Protein 3I9W (pdb70)

Sequence (270 aa):
PTMNMARQLSEASAWELFAAQNLTSADNEKMWQAQGRMLTAQSLKINALLQALREQGFDTTAIEQQEQEISRSLRQQGELVGQRLQLRQQQQQLSQQIVAAADEIARLAQGQANNATTSAGATQAGIYDLIEQDQRQAAESALDRLIDIDLEYVNQMNELRLSALRVQQMVMNLGLEQIQKNAPTLEKQLNNAVKILQRRQIRIEDPGVRAQVATTLTTVSQYSDLLALYQQDSEISNHLQTLAQNNIAQFAQFSSEVSQLVDTIELRNQ

GO terms:
  GO:0042802 identical protein binding (F, IPI)
  GO:0004721 phosphoprotein phosphatase activity (F, IDA)
  GO:0005886 plasma membrane (C, IDA)
  GO:0042803 protein homodimerization activity (F, IDA)
  GO:0006470 protein dephosphorylation (P, IDA)
  GO:0000155 phosphorelay sensor kinase activity (F, IMP)
  GO:0046777 protein autophosphorylation (P, IMP)
  GO:0000160 phosphorelay signal transduction system (P, IMP)
  GO:0009061 anaerobic respiration (P, IMP)
  GO:0005515 protein binding (F, IPI)

CATH classification: 1.20.58.920

Foldseek 3Di:
DLLVLLVVLLVLLVQLVVLLVQCLVDQDPVSVVVSLVSNVVSLVVNVVSLVVVVVVVFDCVVLPVLSVVVNVLSVVSSVLVVVLSVLVVVLCVLLVLLLVLLQVQLVLLVVLLVVLVVVLVVLVVVLVVCPDPRPNVVSVVVSVVSSVVSVVSNVLSVVLSVLSVVLSVLSVPDDLVCCVVPVVCSVVVNVCSLVVNVVSLVVHDPVVSSVSNVVSSVSNVCVVVSSVSSVVSVVSVVVSVVSVVVVVVSSVSNSVVSVVSSVVVVPVVD

Organism: Escherichia coli (strain K12) (NCBI:txid83333)

Radius of gyration: 33.31 Å; Cα contacts (8 Å, |Δi|>4): 248; chains: 1; bounding box: 61×110×44 Å

Structure (mmCIF, N/CA/C/O backbone):
data_3I9W
#
_entry.id   3I9W
#
_cell.length_a   61.528
_cell.length_b   137.112
_cell.length_c   123.239
_cell.angle_alpha   90.000
_cell.angle_beta   90.000
_cell.angle_gamma   90.000
#
_symmetry.space_group_name_H-M   'C 2 2 21'
#
loop_
_entity.id
_entity.type
_entity.pdbx_description
1 polymer 'Sensor protein torS'
2 water water
#
loop_
_atom_site.group_PDB
_atom_site.id
_atom_site.type_symbol
_atom_site.label_atom_id
_atom_site.label_alt_id
_atom_site.label_comp_id
_atom_site.label_asym_id
_atom_site.label_entity_id
_atom_site.label_seq_id
_atom_site.pdbx_PDB_ins_code
_atom_site.Cartn_x
_atom_site.Cartn_y
_atom_site.Cartn_z
_atom_site.occupancy
_atom_site.B_iso_or_equiv
_atom_site.auth_seq_id
_atom_site.auth_comp_id
_atom_site.auth_asym_id
_atom_site.auth_atom_id
_atom_site.pdbx_PDB_model_num
ATOM 1 N N . PRO A 1 17 ? 56.284 84.473 1.075 1.00 114.31 37 PRO A N 1
ATOM 2 C CA . PRO A 1 17 ? 55.224 85.425 0.672 1.00 114.65 37 PRO A CA 1
ATOM 3 C C . PRO A 1 17 ? 53.840 85.062 1.210 1.00 113.86 37 PRO A C 1
ATOM 4 O O . PRO A 1 17 ? 53.647 84.003 1.813 1.00 114.09 37 PRO A O 1
ATOM 8 N N . THR A 1 18 ? 52.885 85.961 0.985 1.00 112.87 38 THR A N 1
ATOM 9 C CA . THR A 1 18 ? 51.505 85.778 1.422 1.00 111.10 38 THR A CA 1
ATOM 10 C C . THR A 1 18 ? 50.778 84.813 0.488 1.00 110.72 38 THR A C 1
ATOM 11 O O . THR A 1 18 ? 49.685 84.332 0.796 1.00 110.81 38 THR A O 1
ATOM 15 N N . MET A 1 19 ? 51.389 84.536 -0.659 1.00 108.64 39 MET A N 1
ATOM 16 C CA . MET A 1 19 ? 50.797 83.630 -1.634 1.00 106.96 39 MET A CA 1
ATOM 17 C C . MET A 1 19 ? 50.757 82.216 -1.077 1.00 104.64 39 MET A C 1
ATOM 18 O O . MET A 1 19 ? 49.763 81.516 -1.231 1.00 104.94 39 MET A O 1
ATOM 23 N N . ASN A 1 20 ? 51.841 81.801 -0.430 1.00 104.10 40 ASN A N 1
ATOM 24 C CA . ASN A 1 20 ? 51.914 80.472 0.153 1.00 102.74 40 ASN A CA 1
ATOM 25 C C . ASN A 1 20 ? 50.758 80.260 1.108 1.00 100.97 40 ASN A C 1
ATOM 26 O O . ASN A 1 20 ? 50.402 79.130 1.429 1.00 100.65 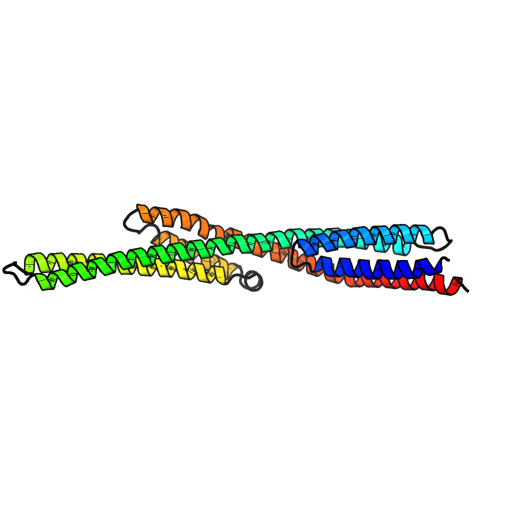40 ASN A O 1
ATOM 31 N N . MET A 1 21 ? 50.164 81.357 1.558 1.00 98.35 41 MET A N 1
ATOM 32 C CA . MET A 1 21 ? 49.046 81.269 2.478 1.00 95.90 41 MET A CA 1
ATOM 33 C C . MET A 1 21 ? 47.778 80.858 1.747 1.00 94.18 41 MET A C 1
ATOM 34 O O . MET A 1 21 ? 47.082 79.937 2.177 1.00 94.57 41 MET A O 1
ATOM 39 N N . ALA A 1 22 ? 47.483 81.535 0.641 1.00 91.41 42 ALA A N 1
ATOM 40 C CA . ALA A 1 22 ? 46.302 81.214 -0.149 1.00 88.34 42 ALA A CA 1
ATOM 41 C C . ALA A 1 22 ? 46.278 79.720 -0.494 1.00 86.63 42 ALA A C 1
ATOM 42 O O . ALA A 1 22 ? 45.219 79.095 -0.496 1.00 85.84 42 ALA A O 1
ATOM 44 N N . ARG A 1 23 ? 47.443 79.144 -0.774 1.00 84.97 43 ARG A N 1
ATOM 45 C CA . ARG A 1 23 ? 47.510 77.726 -1.107 1.00 84.26 43 ARG A CA 1
ATOM 46 C C . ARG A 1 23 ? 47.083 76.888 0.092 1.00 82.97 43 ARG A C 1
ATOM 47 O O . ARG A 1 23 ? 46.347 75.912 -0.054 1.00 83.10 43 ARG A O 1
ATOM 55 N N . GLN A 1 24 ? 47.558 77.270 1.277 1.00 81.40 44 GLN A N 1
ATOM 56 C CA . GLN A 1 24 ? 47.219 76.569 2.516 1.00 78.82 44 GLN A CA 1
ATOM 57 C C . GLN A 1 24 ? 45.764 76.822 2.892 1.00 77.23 44 GLN A C 1
ATOM 58 O O . GLN A 1 24 ? 45.091 75.936 3.420 1.00 76.90 44 GLN A O 1
ATOM 64 N N . LEU A 1 25 ? 45.284 78.034 2.628 1.00 74.76 45 LEU A N 1
ATOM 65 C CA . LEU A 1 25 ? 43.898 78.366 2.911 1.00 73.39 45 LEU A CA 1
ATOM 66 C C . LEU A 1 25 ? 42.997 77.473 2.064 1.00 73.23 45 LEU A C 1
ATOM 67 O O . LEU A 1 25 ? 42.005 76.933 2.557 1.00 75.06 45 LEU A O 1
ATOM 72 N N . SER A 1 26 ? 43.344 77.316 0.789 1.00 71.81 46 SER A N 1
ATOM 73 C CA . SER A 1 26 ? 42.565 76.465 -0.096 1.00 70.99 46 SER A CA 1
ATOM 74 C C . SER A 1 26 ? 42.669 75.035 0.402 1.00 69.83 46 SER A C 1
ATOM 75 O O . SER A 1 26 ? 41.682 74.313 0.478 1.00 70.70 46 SER A O 1
ATOM 78 N N . GLU A 1 27 ? 43.881 74.637 0.750 1.00 68.29 47 GLU A N 1
ATOM 79 C CA . GLU A 1 27 ? 44.147 73.295 1.243 1.00 68.13 47 GLU A CA 1
ATOM 80 C C . GLU A 1 27 ? 43.418 72.968 2.553 1.00 67.55 47 GLU A C 1
ATOM 81 O O . GLU A 1 27 ? 42.881 71.869 2.724 1.00 67.44 47 GLU A O 1
ATOM 87 N N . ALA A 1 28 ? 43.412 73.917 3.484 1.00 66.59 48 ALA A N 1
ATOM 88 C CA . ALA A 1 28 ? 42.755 73.701 4.765 1.00 66.73 48 ALA A CA 1
ATOM 89 C C . ALA A 1 28 ? 41.272 73.508 4.528 1.00 67.01 48 ALA A C 1
ATOM 90 O O . ALA A 1 28 ? 40.641 72.640 5.139 1.00 66.38 48 ALA A O 1
ATOM 92 N N . SER A 1 29 ? 40.729 74.328 3.629 1.00 65.72 49 SER A N 1
ATOM 93 C CA . SER A 1 29 ? 39.320 74.270 3.271 1.00 64.74 49 SER A CA 1
ATOM 94 C C . SER A 1 29 ? 38.969 72.967 2.559 1.00 64.59 49 SER A C 1
ATOM 95 O O . SER A 1 29 ? 37.879 72.432 2.736 1.00 64.39 49 SER A O 1
ATOM 98 N N . ALA A 1 30 ? 39.894 72.451 1.761 1.00 65.17 50 ALA A N 1
ATOM 99 C CA . ALA A 1 30 ? 39.654 71.203 1.045 1.00 66.82 50 ALA A CA 1
ATOM 100 C C . ALA A 1 30 ? 39.613 70.061 2.040 1.00 68.40 50 ALA A C 1
ATOM 101 O O . ALA A 1 30 ? 38.811 69.131 1.918 1.00 69.49 50 ALA A O 1
ATOM 103 N N . TRP A 1 31 ? 40.493 70.123 3.030 1.00 69.13 51 TRP A N 1
ATOM 104 C CA . TRP A 1 31 ? 40.518 69.075 4.027 1.00 68.94 51 TRP A CA 1
ATOM 105 C C . TRP A 1 31 ? 39.407 69.259 5.035 1.00 68.16 51 TRP A C 1
ATOM 106 O O . TRP A 1 31 ? 38.868 68.283 5.551 1.00 67.78 51 TRP A O 1
ATOM 117 N N . GLU A 1 32 ? 39.045 70.509 5.304 1.00 67.49 52 GLU A N 1
ATOM 118 C CA . GLU A 1 32 ? 37.970 70.766 6.242 1.00 68.62 52 GLU A CA 1
ATOM 119 C C . GLU A 1 32 ? 36.692 70.212 5.657 1.00 68.74 52 GLU A C 1
ATOM 120 O O . GLU A 1 32 ? 36.048 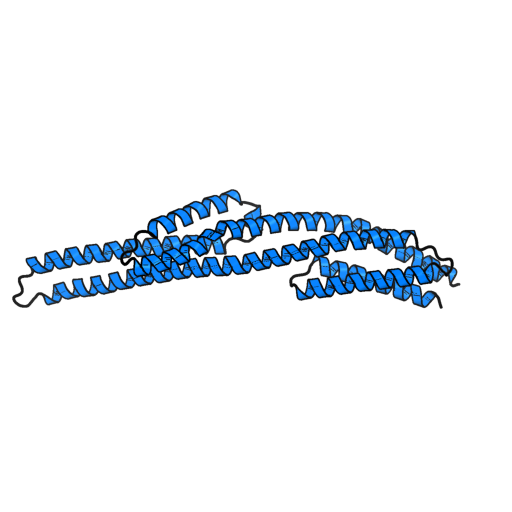69.353 6.256 1.00 68.65 52 GLU A O 1
ATOM 126 N N . LEU A 1 33 ? 36.338 70.698 4.469 1.00 69.35 53 LEU A N 1
ATOM 127 C CA . LEU A 1 33 ? 35.130 70.254 3.786 1.00 68.08 53 LEU A CA 1
ATOM 128 C C . LEU A 1 33 ? 35.188 68.752 3.579 1.00 66.34 53 LEU A C 1
ATOM 129 O O . LEU A 1 33 ? 34.153 68.080 3.536 1.00 64.55 53 LEU A O 1
ATOM 134 N N . PHE A 1 34 ? 36.405 68.222 3.480 1.00 65.50 54 PHE A N 1
ATOM 135 C CA . PHE A 1 34 ? 36.580 66.784 3.313 1.00 65.60 54 PHE A CA 1
ATOM 136 C C . PHE A 1 34 ? 36.331 66.040 4.632 1.00 66.12 54 PHE A C 1
ATOM 137 O O . PHE A 1 34 ? 35.751 64.957 4.641 1.00 65.73 54 PHE A O 1
ATOM 145 N N . ALA A 1 35 ? 36.783 66.617 5.745 1.00 66.52 55 ALA A N 1
ATOM 146 C CA . ALA A 1 35 ? 36.582 66.002 7.057 1.00 65.84 55 ALA A CA 1
ATOM 147 C C . ALA A 1 35 ? 35.103 66.113 7.414 1.00 65.70 55 ALA A C 1
ATOM 148 O O . ALA A 1 35 ? 34.491 65.165 7.892 1.00 65.18 55 ALA A O 1
ATOM 150 N N . ALA A 1 36 ? 34.529 67.282 7.165 1.00 65.15 56 ALA A N 1
ATOM 151 C CA . ALA A 1 36 ? 33.130 67.495 7.451 1.00 65.97 56 ALA A CA 1
ATOM 152 C C . ALA A 1 36 ? 32.332 66.527 6.624 1.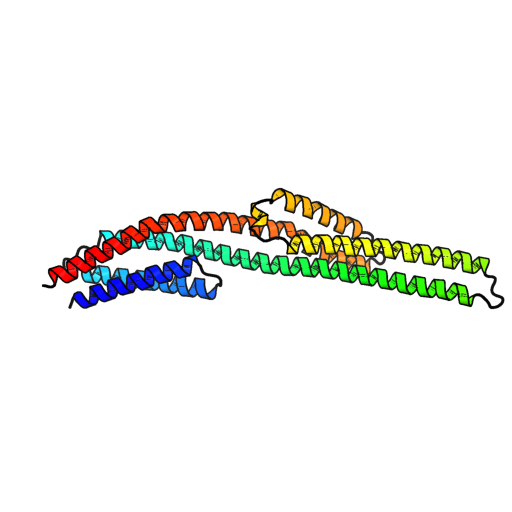00 67.00 56 ALA A C 1
ATOM 153 O O . ALA A 1 36 ? 31.306 66.025 7.064 1.00 67.96 56 ALA A O 1
ATOM 155 N N . GLN A 1 37 ? 32.816 66.271 5.414 1.00 68.85 57 GLN A N 1
ATOM 156 C CA . GLN A 1 37 ? 32.151 65.363 4.480 1.00 69.22 57 GLN A CA 1
ATOM 157 C C . GLN A 1 37 ? 32.161 63.923 5.020 1.00 68.45 57 GLN A C 1
ATOM 158 O O . GLN A 1 37 ? 31.119 63.268 5.106 1.00 67.62 57 GLN A O 1
ATOM 164 N N . ASN A 1 38 ? 33.340 63.442 5.399 1.00 68.87 58 ASN A N 1
ATOM 165 C CA . ASN A 1 38 ? 33.483 62.091 5.942 1.00 70.35 58 ASN A CA 1
ATOM 166 C C . ASN A 1 38 ? 32.805 61.917 7.294 1.00 70.27 58 ASN A C 1
ATOM 167 O O . ASN A 1 38 ? 32.252 60.865 7.586 1.00 71.59 58 ASN A O 1
ATOM 172 N N . LEU A 1 39 ? 32.870 62.951 8.123 1.00 70.06 59 LEU A N 1
ATOM 173 C CA . LEU A 1 39 ? 32.264 62.918 9.440 1.00 69.18 59 LEU A CA 1
ATOM 174 C C . LEU A 1 39 ? 30.767 62.643 9.365 1.00 71.23 59 LEU A C 1
ATOM 175 O O . LEU A 1 39 ? 30.267 61.712 10.004 1.00 71.43 59 LEU A O 1
ATOM 180 N N . THR A 1 40 ? 30.054 63.452 8.582 1.00 72.77 60 THR A N 1
ATOM 181 C CA . THR A 1 40 ? 28.608 63.304 8.435 1.00 73.36 60 THR A CA 1
ATOM 182 C C . THR A 1 40 ? 28.203 61.914 7.943 1.00 73.55 60 THR A C 1
ATOM 183 O O . THR A 1 40 ? 27.056 61.498 8.119 1.00 72.98 60 THR A O 1
ATOM 187 N N . SER A 1 41 ? 29.144 61.195 7.333 1.00 74.33 61 SER A N 1
ATOM 188 C CA . SER A 1 41 ? 28.879 59.824 6.887 1.00 76.15 61 SER A CA 1
ATOM 189 C C . SER A 1 41 ? 29.138 58.986 8.131 1.00 76.92 61 SER A C 1
ATOM 190 O O . SER A 1 41 ? 28.228 58.724 8.927 1.00 78.13 61 SER A O 1
ATOM 193 N N . ALA A 1 42 ? 30.400 58.604 8.303 1.00 77.41 62 ALA A N 1
ATOM 194 C CA . ALA A 1 42 ? 30.840 57.811 9.443 1.00 78.18 62 ALA A CA 1
ATOM 195 C C . ALA A 1 42 ? 29.992 56.556 9.656 1.00 79.28 62 ALA A C 1
ATOM 196 O O . ALA A 1 42 ? 28.841 56.632 10.094 1.00 79.03 62 ALA A O 1
ATOM 198 N N . ASP A 1 43 ? 30.581 55.405 9.333 1.00 80.49 63 ASP A N 1
ATOM 199 C CA . ASP A 1 43 ? 29.929 54.100 9.469 1.00 81.56 63 ASP A CA 1
ATOM 200 C C . ASP A 1 43 ? 30.315 53.513 10.820 1.00 82.07 63 ASP A C 1
ATOM 201 O O . ASP A 1 43 ? 29.476 52.986 11.550 1.00 83.52 63 ASP A O 1
ATOM 206 N N . ASN A 1 44 ? 31.605 53.604 11.130 1.00 80.83 64 ASN A N 1
ATOM 207 C CA . ASN A 1 44 ? 32.155 53.086 12.373 1.00 79.11 64 ASN A CA 1
ATOM 208 C C . ASN A 1 44 ? 32.544 54.220 13.308 1.00 77.39 64 ASN A C 1
ATOM 209 O O . ASN A 1 44 ? 32.540 55.385 12.918 1.00 77.29 64 ASN A O 1
ATOM 214 N N . GLU A 1 45 ? 32.880 53.860 14.542 1.00 75.13 65 GLU A N 1
ATOM 215 C CA . GLU A 1 45 ? 33.283 54.813 15.572 1.00 73.38 65 GLU A CA 1
ATOM 216 C C . GLU A 1 45 ? 34.630 55.424 15.187 1.00 71.44 65 GLU A C 1
ATOM 217 O O . GLU A 1 45 ? 34.849 56.629 15.308 1.00 70.53 65 GLU A O 1
ATOM 223 N N . LYS A 1 46 ? 35.526 54.558 14.730 1.00 69.49 66 LYS A N 1
ATOM 224 C CA . LYS A 1 46 ? 36.865 54.932 14.307 1.00 67.34 66 LYS A CA 1
ATOM 225 C C . LYS A 1 46 ? 36.819 56.078 13.303 1.00 66.17 66 LYS A C 1
ATOM 226 O O . LYS A 1 46 ? 37.517 57.072 13.474 1.00 65.57 66 LYS A O 1
ATOM 232 N N . MET A 1 47 ? 35.994 55.951 12.264 1.00 65.48 67 MET A N 1
ATOM 233 C CA . MET A 1 47 ? 35.897 57.012 11.256 1.00 63.24 67 MET A CA 1
ATOM 234 C C . MET A 1 47 ? 35.325 58.293 11.840 1.00 60.27 67 MET A C 1
ATOM 235 O O . MET A 1 47 ? 35.817 59.383 11.553 1.00 58.64 67 MET A O 1
ATOM 240 N N . TRP A 1 48 ? 34.277 58.150 12.646 1.00 57.22 68 TRP A N 1
ATOM 241 C CA . TRP A 1 48 ? 33.627 59.288 13.291 1.00 55.52 68 TRP A CA 1
ATOM 242 C C . TRP A 1 48 ? 34.657 60.058 14.128 1.00 54.29 68 TRP A C 1
ATOM 243 O O . TRP A 1 48 ? 34.835 61.265 13.970 1.00 52.27 68 TRP A O 1
ATOM 254 N N . GLN A 1 49 ? 35.335 59.335 15.007 1.00 53.09 69 GLN A N 1
ATOM 255 C CA . GLN A 1 49 ? 36.338 59.916 15.863 1.00 54.18 69 GLN A CA 1
ATOM 256 C C . GLN A 1 49 ? 37.448 60.567 15.050 1.00 54.32 69 GLN A C 1
ATOM 257 O O . GLN A 1 49 ? 37.762 61.746 15.243 1.00 53.05 69 GLN A O 1
ATOM 263 N N . ALA A 1 50 ? 38.053 59.804 14.143 1.00 55.00 70 ALA A N 1
ATOM 264 C CA . ALA A 1 50 ? 39.137 60.333 13.306 1.00 54.08 70 ALA A CA 1
ATOM 265 C C . ALA A 1 50 ? 38.727 61.594 12.550 1.00 52.87 70 ALA A C 1
ATOM 266 O O . ALA A 1 50 ? 39.464 62.580 12.524 1.00 54.56 70 ALA A O 1
ATOM 268 N N . GLN A 1 51 ? 37.553 61.563 11.938 1.00 50.41 71 GLN A N 1
ATOM 269 C CA . GLN A 1 51 ? 37.082 62.713 11.189 1.00 50.60 71 GLN A CA 1
ATOM 270 C C . GLN A 1 51 ? 36.720 63.906 12.045 1.00 49.78 71 GLN A C 1
ATOM 271 O O . GLN A 1 51 ? 36.951 65.042 11.642 1.00 50.92 71 GLN A O 1
ATOM 277 N N . GLY A 1 52 ? 36.146 63.660 13.219 1.00 49.33 72 GLY A N 1
ATOM 278 C CA . GLY A 1 52 ? 35.799 64.764 14.097 1.00 45.62 72 GLY A CA 1
ATOM 279 C C . GLY A 1 52 ? 37.068 65.476 14.528 1.00 44.23 72 GLY A C 1
ATOM 280 O O . GLY A 1 52 ? 37.133 66.695 14.594 1.00 41.54 72 GLY A O 1
ATOM 281 N N . ARG A 1 53 ? 38.101 64.703 14.819 1.00 45.51 73 ARG A N 1
ATOM 282 C CA . ARG A 1 53 ? 39.359 65.291 15.235 1.00 48.23 73 ARG A CA 1
ATOM 283 C C . ARG A 1 53 ? 39.938 66.141 14.122 1.00 50.06 73 ARG A C 1
ATOM 284 O O . ARG A 1 53 ? 40.285 67.314 14.338 1.00 50.25 73 ARG A O 1
ATOM 292 N N . MET A 1 54 ? 40.005 65.557 12.926 1.00 51.39 74 MET A N 1
ATOM 293 C CA . MET A 1 54 ? 40.519 66.238 11.745 1.00 50.62 74 MET A CA 1
ATOM 294 C C . MET A 1 54 ? 39.737 67.523 11.505 1.00 47.85 74 MET A C 1
ATOM 295 O O . MET A 1 54 ? 40.326 68.591 11.324 1.00 46.34 74 MET A O 1
ATOM 300 N N . LEU A 1 55 ? 38.411 67.439 11.516 1.00 46.13 75 LEU A N 1
ATOM 301 C CA . LEU A 1 55 ? 37.617 68.644 11.313 1.00 46.81 75 LEU A CA 1
ATOM 302 C C . LEU A 1 55 ? 38.046 69.712 12.309 1.00 46.11 75 LEU A C 1
ATOM 303 O O . LEU A 1 55 ? 38.313 70.845 11.919 1.00 45.06 75 LEU A O 1
ATOM 308 N N . THR A 1 56 ? 38.117 69.353 13.596 1.00 48.44 76 THR A N 1
ATOM 309 C CA . THR A 1 56 ? 38.493 70.313 14.647 1.00 47.84 76 THR A CA 1
ATOM 310 C C . THR A 1 56 ? 39.849 70.938 14.354 1.00 46.82 76 THR A C 1
ATOM 311 O O . THR A 1 56 ? 40.005 72.151 14.406 1.00 46.32 76 THR A O 1
ATOM 315 N N . ALA A 1 57 ? 40.827 70.095 14.050 1.00 44.98 77 ALA A N 1
ATOM 316 C CA . ALA A 1 57 ? 42.171 70.552 13.736 1.00 45.15 77 ALA A CA 1
ATOM 317 C C . ALA A 1 57 ? 42.173 71.494 12.542 1.00 47.70 77 ALA A C 1
ATOM 318 O O . ALA A 1 57 ? 42.784 72.559 12.605 1.00 48.52 77 ALA A O 1
ATOM 320 N N . GLN A 1 58 ? 41.508 71.105 11.451 1.00 47.86 78 GLN A N 1
ATOM 321 C CA . GLN A 1 58 ? 41.466 71.971 10.270 1.00 51.16 78 GLN A CA 1
ATOM 322 C C . GLN A 1 58 ? 40.845 73.316 10.601 1.00 51.93 78 GLN A C 1
ATOM 323 O O . GLN A 1 58 ? 41.323 74.356 10.138 1.00 53.17 78 GLN A O 1
ATOM 329 N N . SER A 1 59 ? 39.773 73.302 11.389 1.00 50.93 79 SER A N 1
ATOM 330 C CA . SER A 1 59 ? 39.122 74.552 11.748 1.00 51.83 79 SER A CA 1
ATOM 331 C C . SER A 1 59 ? 40.102 75.468 12.482 1.00 52.41 79 SER A C 1
ATOM 332 O O . SER A 1 59 ? 40.032 76.683 12.371 1.00 52.17 79 SER A O 1
ATOM 335 N N . LEU A 1 60 ? 41.025 74.861 13.214 1.00 52.63 80 LEU A N 1
ATOM 336 C CA . LEU A 1 60 ? 42.038 75.567 13.968 1.00 51.47 80 LEU A CA 1
ATOM 337 C C . LEU A 1 60 ? 43.087 76.124 13.014 1.00 54.56 80 LEU A C 1
ATOM 338 O O . LEU A 1 60 ? 43.573 77.240 13.197 1.00 54.23 80 LEU A O 1
ATOM 343 N N . LYS A 1 61 ? 43.438 75.351 11.987 1.00 57.60 81 LYS A N 1
ATOM 344 C CA . LYS A 1 61 ? 44.414 75.813 10.999 1.00 57.74 81 LYS A CA 1
ATOM 345 C C . LYS A 1 61 ? 43.823 76.987 10.222 1.00 57.98 81 LYS A C 1
ATOM 346 O O . LYS A 1 61 ? 44.487 77.991 9.970 1.00 58.90 81 LYS A O 1
ATOM 352 N N . ILE A 1 62 ? 42.565 76.864 9.836 1.00 57.39 82 ILE A N 1
ATOM 353 C CA . ILE A 1 62 ? 41.924 77.942 9.110 1.00 57.08 82 ILE A CA 1
ATOM 354 C C . ILE A 1 62 ? 41.862 79.211 9.944 1.00 58.30 82 ILE A C 1
ATOM 355 O O . ILE A 1 62 ? 42.014 80.309 9.422 1.00 61.36 82 ILE A O 1
ATOM 360 N N . ASN A 1 63 ? 41.629 79.063 11.239 1.00 57.81 83 ASN A N 1
ATOM 361 C CA . ASN A 1 63 ? 41.547 80.212 12.119 1.00 58.16 83 ASN A CA 1
ATOM 362 C C . ASN A 1 63 ? 42.911 80.889 12.224 1.00 57.91 83 ASN A C 1
ATOM 363 O O . ASN A 1 63 ? 42.999 82.113 12.276 1.00 58.12 83 ASN A O 1
ATOM 368 N N . ALA A 1 64 ? 43.971 80.087 12.271 1.00 58.34 84 ALA A N 1
ATOM 369 C CA . ALA A 1 64 ? 45.328 80.614 12.382 1.00 57.65 84 ALA A CA 1
ATOM 370 C C . ALA A 1 64 ? 45.720 81.300 11.078 1.00 59.83 84 ALA A C 1
ATOM 371 O O . ALA A 1 64 ? 46.329 82.373 11.091 1.00 60.28 84 ALA A O 1
ATOM 373 N N . LEU A 1 65 ? 45.366 80.681 9.953 1.00 61.13 85 LEU A N 1
ATOM 374 C CA . LEU A 1 65 ? 45.664 81.260 8.649 1.00 62.32 85 LEU A CA 1
ATOM 375 C C . LEU A 1 65 ? 44.930 82.594 8.512 1.00 63.76 85 LEU A C 1
ATOM 376 O O . LEU A 1 65 ? 45.542 83.614 8.206 1.00 66.04 85 LEU A O 1
ATOM 381 N N . LEU A 1 66 ? 43.620 82.586 8.736 1.00 63.70 86 LEU A N 1
ATOM 382 C CA . LEU A 1 66 ? 42.833 83.807 8.631 1.00 64.75 86 LEU A CA 1
ATOM 383 C C . LEU A 1 66 ? 43.422 84.930 9.468 1.00 65.63 86 LEU A C 1
ATOM 384 O O . LEU A 1 66 ? 43.421 86.087 9.069 1.00 65.09 86 LEU A O 1
ATOM 389 N N . GLN A 1 67 ? 43.925 84.589 10.641 1.00 67.26 87 GLN A N 1
ATOM 390 C CA . GLN A 1 67 ? 44.496 85.605 11.496 1.00 69.98 87 GLN A CA 1
ATOM 391 C C . GLN A 1 67 ? 45.833 86.105 10.937 1.00 70.76 87 GLN A C 1
ATOM 392 O O . GLN A 1 67 ? 46.236 87.240 11.184 1.00 71.61 87 GLN A O 1
ATOM 398 N N . ALA A 1 68 ? 46.522 85.256 10.185 1.00 71.03 88 ALA A N 1
ATOM 399 C CA . ALA A 1 68 ? 47.795 85.646 9.597 1.00 70.67 88 ALA A CA 1
ATOM 400 C C . ALA A 1 68 ? 47.511 86.591 8.433 1.00 71.24 88 ALA A C 1
ATOM 401 O O . ALA A 1 68 ? 48.143 87.638 8.296 1.00 71.86 88 ALA A O 1
ATOM 403 N N . LEU A 1 69 ? 46.541 86.219 7.605 1.00 71.52 89 LEU A N 1
ATOM 404 C CA . LEU A 1 69 ? 46.164 87.038 6.467 1.00 72.68 89 LEU A CA 1
ATOM 405 C C . LEU A 1 69 ? 45.605 88.364 6.933 1.00 74.59 89 LEU A C 1
ATOM 406 O O . LEU A 1 69 ? 45.978 89.413 6.425 1.00 75.22 89 LEU A O 1
ATOM 411 N N . ARG A 1 70 ? 44.702 88.314 7.904 1.00 78.04 90 ARG A N 1
ATOM 412 C CA . ARG A 1 70 ? 44.074 89.524 8.427 1.00 80.20 90 ARG A CA 1
ATOM 413 C C . ARG A 1 70 ? 45.114 90.589 8.784 1.00 82.34 90 ARG A C 1
ATOM 414 O O . ARG A 1 70 ? 44.895 91.776 8.551 1.00 82.33 90 ARG A O 1
ATOM 422 N N . GLU A 1 71 ? 46.248 90.178 9.337 1.00 84.53 91 GLU A N 1
ATOM 423 C CA . GLU A 1 71 ? 47.267 91.157 9.674 1.00 87.96 91 GLU A CA 1
ATOM 424 C C . GLU A 1 71 ? 48.194 91.387 8.486 1.00 89.07 91 GLU A C 1
ATOM 425 O O . GLU A 1 71 ? 49.412 91.517 8.628 1.00 88.38 91 GLU A O 1
ATOM 431 N N . GLN A 1 72 ? 47.582 91.422 7.307 1.00 89.66 92 GLN A N 1
ATOM 432 C CA . GLN A 1 72 ? 48.268 91.659 6.044 1.00 90.19 92 GLN A CA 1
ATOM 433 C C . GLN A 1 72 ? 47.361 92.602 5.276 1.00 90.65 92 GLN A C 1
ATOM 434 O O . GLN A 1 72 ? 47.436 92.698 4.050 1.00 90.96 92 GLN A O 1
ATOM 440 N N . GLY A 1 73 ? 46.487 93.285 6.008 1.00 90.54 93 GLY A N 1
ATOM 441 C CA . GLY A 1 73 ? 45.565 94.210 5.381 1.00 90.04 93 GLY A CA 1
ATOM 442 C C . GLY A 1 73 ? 44.428 93.506 4.665 1.00 89.72 93 GLY A C 1
ATOM 443 O O . GLY A 1 73 ? 43.551 94.164 4.104 1.00 90.77 93 GLY A O 1
ATOM 444 N N . PHE A 1 74 ? 44.445 92.174 4.667 1.00 88.35 94 PHE A N 1
ATOM 445 C CA . PHE A 1 74 ? 43.391 91.386 4.027 1.00 87.36 94 PHE A CA 1
ATOM 446 C C . PHE A 1 74 ? 42.185 91.287 4.962 1.00 87.52 94 PHE A C 1
ATOM 447 O O . PHE A 1 74 ? 42.347 91.247 6.181 1.00 88.07 94 PHE A O 1
ATOM 455 N N . ASP A 1 75 ? 40.979 91.252 4.402 1.00 87.45 95 ASP A N 1
ATOM 456 C CA . ASP A 1 75 ? 39.777 91.155 5.231 1.00 88.23 95 ASP A CA 1
ATOM 457 C C . ASP A 1 75 ? 39.257 89.721 5.329 1.00 87.95 95 ASP A C 1
ATOM 458 O O . ASP A 1 75 ? 38.833 89.124 4.333 1.00 88.15 95 ASP A O 1
ATOM 463 N N . THR A 1 76 ? 39.269 89.188 6.547 1.00 86.68 96 THR A N 1
ATOM 464 C CA . THR A 1 76 ? 38.833 87.823 6.796 1.00 84.68 96 THR A CA 1
ATOM 465 C C . THR A 1 76 ? 37.551 87.687 7.628 1.00 83.74 96 THR A C 1
ATOM 466 O O . THR A 1 76 ? 37.083 86.577 7.866 1.00 83.96 96 THR A O 1
ATOM 470 N N . THR A 1 77 ? 36.974 88.812 8.040 1.00 82.40 97 THR A N 1
ATOM 471 C CA . THR A 1 77 ? 35.770 88.808 8.867 1.00 81.16 97 THR A CA 1
ATOM 472 C C . THR A 1 77 ? 34.530 88.108 8.303 1.00 79.46 97 THR A C 1
ATOM 473 O O . THR A 1 77 ? 33.669 87.671 9.066 1.00 79.55 97 THR A O 1
ATOM 477 N N . ALA A 1 78 ? 34.422 88.000 6.985 1.00 77.36 98 ALA A N 1
ATOM 478 C CA . ALA A 1 78 ? 33.270 87.321 6.396 1.00 75.47 98 ALA A CA 1
ATOM 479 C C . ALA A 1 78 ? 33.478 85.808 6.474 1.00 75.06 98 ALA A C 1
ATOM 480 O O . ALA A 1 78 ? 32.534 85.047 6.697 1.00 74.04 98 ALA A O 1
ATOM 482 N N . ILE A 1 79 ? 34.728 85.390 6.287 1.00 73.93 99 ILE A N 1
ATOM 483 C CA . ILE A 1 79 ? 35.110 83.986 6.327 1.00 71.78 99 ILE A CA 1
ATOM 484 C C . ILE A 1 79 ? 35.176 83.515 7.773 1.00 71.03 99 ILE A C 1
ATOM 485 O O . ILE A 1 79 ? 34.793 82.387 8.081 1.00 70.41 99 ILE A O 1
ATOM 490 N N . GLU A 1 80 ? 35.669 84.376 8.660 1.00 69.84 100 GLU A N 1
ATOM 491 C CA . GLU A 1 80 ? 35.775 84.019 10.071 1.00 69.45 100 GLU A CA 1
ATOM 492 C C . GLU A 1 80 ? 34.412 83.622 10.606 1.00 68.43 100 GLU A C 1
ATOM 493 O O . GLU A 1 80 ? 34.282 82.624 11.306 1.00 67.69 100 GLU A O 1
ATOM 499 N N . GLN A 1 81 ? 33.401 84.409 10.262 1.00 68.15 101 GLN A N 1
ATOM 500 C CA . GLN A 1 81 ? 32.040 84.144 10.687 1.00 68.33 101 GLN A CA 1
ATOM 501 C C . GLN A 1 81 ? 31.497 82.845 10.109 1.00 67.80 101 GLN A C 1
ATOM 502 O O . GLN A 1 81 ? 31.172 81.915 10.850 1.00 69.37 101 GLN A O 1
ATOM 508 N N . GLN A 1 82 ? 31.396 82.793 8.784 1.00 65.71 102 GLN A N 1
ATOM 509 C CA . GLN A 1 82 ? 30.890 81.622 8.073 1.00 62.63 102 GLN A CA 1
ATOM 510 C C . GLN A 1 82 ? 31.508 80.336 8.615 1.00 59.57 102 GLN A C 1
ATOM 511 O O . GLN A 1 82 ? 30.805 79.370 8.906 1.00 57.39 102 GLN A O 1
ATOM 517 N N . GLU A 1 83 ? 32.828 80.340 8.753 1.00 56.71 103 GLU A N 1
ATOM 518 C CA . GLU A 1 83 ? 33.561 79.190 9.255 1.00 56.00 103 GLU A CA 1
ATOM 519 C C . GLU A 1 83 ? 33.157 78.896 10.699 1.00 57.88 103 GLU A C 1
ATOM 520 O O . GLU A 1 83 ? 33.171 77.740 11.132 1.00 57.41 103 GLU A O 1
ATOM 526 N N . GLN A 1 84 ? 32.798 79.925 11.463 1.00 58.08 104 GLN A N 1
ATOM 527 C CA . GLN A 1 84 ? 32.391 79.646 12.827 1.00 59.19 104 GLN A CA 1
ATOM 528 C C . GLN A 1 84 ? 30.997 79.003 12.839 1.00 59.79 104 GLN A C 1
ATOM 529 O O . GLN A 1 84 ? 30.753 78.088 13.613 1.00 60.60 104 GLN A O 1
ATOM 535 N N . GLU A 1 85 ? 30.091 79.477 11.987 1.00 59.41 105 GLU A N 1
ATOM 536 C CA . GLU A 1 85 ? 28.742 78.913 11.899 1.00 59.29 105 GLU A CA 1
ATOM 537 C C . GLU A 1 85 ? 28.861 77.450 11.505 1.00 57.34 105 GLU A C 1
ATOM 538 O O . GLU A 1 85 ? 28.159 76.582 12.018 1.00 57.15 105 GLU A O 1
ATOM 544 N N . ILE A 1 86 ? 29.740 77.201 10.545 1.00 55.29 106 ILE A N 1
ATOM 545 C CA . ILE A 1 86 ? 29.966 75.868 10.024 1.00 52.99 106 ILE A CA 1
ATOM 546 C C . ILE A 1 86 ? 30.546 74.939 11.066 1.00 53.39 106 ILE A C 1
ATOM 547 O O . ILE A 1 86 ? 30.227 73.768 11.086 1.00 52.49 106 ILE A O 1
ATOM 552 N N . SER A 1 87 ? 31.403 75.452 11.935 1.00 55.70 107 SER A N 1
ATOM 553 C CA . SER A 1 87 ? 31.984 74.603 12.958 1.00 56.63 107 SER A CA 1
ATOM 554 C C . SER A 1 87 ? 30.899 74.251 13.973 1.00 55.20 107 SER A C 1
ATOM 555 O O . SER A 1 87 ? 30.831 73.126 14.435 1.00 54.85 107 SER A O 1
ATOM 558 N N . ARG A 1 88 ? 30.043 75.207 14.308 1.00 55.66 108 ARG A N 1
ATOM 559 C CA . ARG A 1 88 ? 28.956 74.946 15.253 1.00 58.64 108 ARG A CA 1
ATOM 560 C C . ARG A 1 88 ? 27.996 73.910 14.676 1.00 57.28 108 ARG A C 1
ATOM 561 O O . ARG A 1 88 ? 27.609 72.963 15.350 1.00 58.92 108 ARG A O 1
ATOM 569 N N . SER A 1 89 ? 27.614 74.107 13.419 1.00 56.29 109 SER A N 1
ATOM 570 C CA . SER A 1 89 ? 26.688 73.218 12.739 1.00 52.84 109 SER A CA 1
ATOM 571 C C . SER A 1 89 ? 27.205 71.807 12.627 1.00 51.25 109 SER A C 1
ATOM 572 O O . SER A 1 89 ? 26.444 70.865 12.777 1.00 51.35 109 SER A O 1
ATOM 575 N N . LEU A 1 90 ? 28.497 71.650 12.374 1.00 50.20 110 LEU A N 1
ATOM 576 C CA . LEU A 1 90 ? 29.060 70.315 12.257 1.00 50.51 110 LEU A CA 1
ATOM 577 C C . LEU A 1 90 ? 29.295 69.658 13.620 1.00 51.30 110 LEU A C 1
ATOM 578 O O . LEU A 1 90 ? 29.348 68.429 13.720 1.00 49.65 110 LEU A O 1
ATOM 583 N N . ARG A 1 91 ? 29.427 70.474 14.666 1.00 51.57 111 ARG A N 1
ATOM 584 C CA . ARG A 1 91 ? 29.595 69.952 16.019 1.00 50.93 111 ARG A CA 1
ATOM 585 C C . ARG A 1 91 ? 28.307 69.195 16.315 1.00 51.45 111 ARG A C 1
ATOM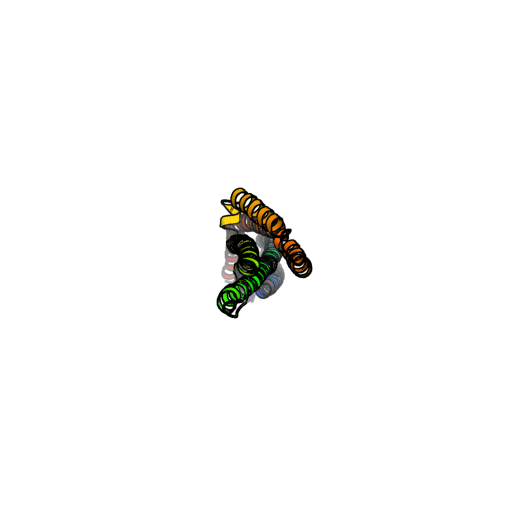 586 O O . ARG A 1 91 ? 28.323 68.023 16.709 1.00 50.75 111 ARG A O 1
ATOM 594 N N . GLN A 1 92 ? 27.187 69.883 16.132 1.00 51.06 112 GLN A N 1
ATOM 595 C CA . GLN A 1 92 ? 25.890 69.269 16.343 1.00 53.67 112 GLN A CA 1
ATOM 596 C C . GLN A 1 92 ? 25.766 67.991 15.502 1.00 54.20 112 GLN A C 1
ATOM 597 O O . GLN A 1 92 ? 25.551 66.911 16.037 1.00 56.18 112 GLN A O 1
ATOM 603 N N . GLN A 1 93 ? 25.916 68.101 14.187 1.00 52.91 113 GLN A N 1
ATOM 604 C CA . GLN A 1 93 ? 25.823 66.915 13.348 1.00 51.78 113 GLN A CA 1
ATOM 605 C C . GLN A 1 93 ? 26.772 65.809 13.819 1.00 50.95 113 GLN A C 1
ATOM 606 O O . GLN A 1 93 ? 26.384 64.654 13.890 1.00 52.31 113 GLN A O 1
ATOM 612 N N . GLY A 1 94 ? 28.013 66.153 14.142 1.00 50.45 114 GLY A N 1
ATOM 613 C CA . GLY A 1 94 ? 28.951 65.142 14.600 1.00 48.39 114 GLY A CA 1
ATOM 614 C C . GLY A 1 94 ? 28.409 64.417 15.825 1.00 48.67 114 GLY A C 1
ATOM 615 O O . GLY A 1 94 ? 28.535 63.191 15.959 1.00 47.70 114 GLY A O 1
ATOM 616 N N . GLU A 1 95 ? 27.802 65.178 16.731 1.00 48.18 115 GLU A N 1
ATOM 617 C CA . GLU A 1 95 ? 27.244 64.610 17.945 1.00 49.40 115 GLU A CA 1
ATOM 618 C C . GLU A 1 95 ? 26.136 63.653 17.551 1.00 50.70 115 GLU A C 1
ATOM 619 O O . GLU A 1 95 ? 26.138 62.486 17.936 1.00 52.23 115 GLU A O 1
ATOM 625 N N . LEU A 1 96 ? 25.191 64.156 16.768 1.00 51.64 116 LEU A N 1
ATOM 626 C CA . LEU A 1 96 ? 24.067 63.352 16.313 1.00 52.00 116 LEU A CA 1
ATOM 627 C C . LEU A 1 96 ? 24.456 62.016 15.640 1.00 53.20 116 LEU A C 1
ATOM 628 O O . LEU A 1 96 ? 23.844 60.992 15.917 1.00 54.59 116 LEU A O 1
ATOM 633 N N . VAL A 1 97 ? 25.474 61.990 14.784 1.00 53.30 117 VAL A N 1
ATOM 634 C CA . VAL A 1 97 ? 25.815 60.713 14.164 1.00 55.14 117 VAL A CA 1
ATOM 635 C C . VAL A 1 97 ? 26.562 59.884 15.189 1.00 56.16 117 VAL A C 1
ATOM 636 O O . VAL A 1 97 ? 26.753 58.675 15.016 1.00 58.13 117 VAL A O 1
ATOM 640 N N . GLY A 1 98 ? 26.982 60.541 16.264 1.00 56.03 118 GLY A N 1
ATOM 641 C CA . GLY A 1 98 ? 27.678 59.841 17.325 1.00 56.39 118 GLY A CA 1
ATOM 642 C C . GLY A 1 98 ? 26.679 59.051 18.141 1.00 56.88 118 GLY A C 1
ATOM 643 O O . GLY A 1 98 ? 26.925 57.898 18.490 1.00 55.80 118 GLY A O 1
ATOM 644 N N . GLN A 1 99 ? 25.539 59.662 18.423 1.00 57.48 119 GLN A N 1
ATOM 645 C CA . GLN A 1 99 ? 24.505 59.005 19.201 1.00 60.96 119 GLN A CA 1
ATOM 646 C C . GLN A 1 99 ? 23.884 57.939 18.323 1.00 60.35 119 GLN A C 1
ATOM 647 O O . GLN A 1 99 ? 23.678 56.807 18.759 1.00 57.93 119 GLN A O 1
ATOM 653 N N . ARG A 1 100 ? 23.616 58.302 17.073 1.00 60.34 120 ARG A N 1
ATO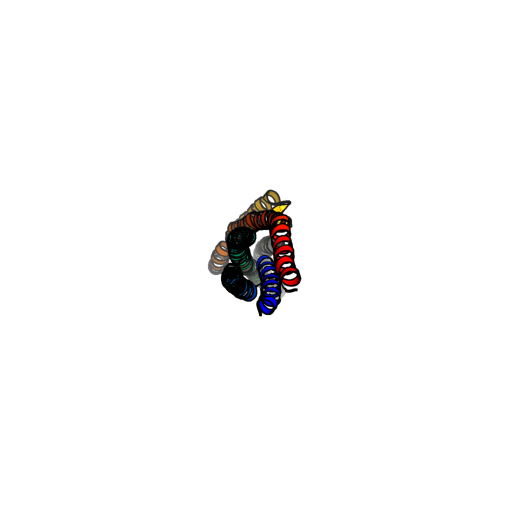M 654 C CA . ARG A 1 100 ? 23.036 57.363 16.136 1.00 60.39 120 ARG A CA 1
ATOM 655 C C . ARG A 1 100 ? 23.922 56.140 16.034 1.00 61.51 120 ARG A C 1
ATOM 656 O O . ARG A 1 100 ? 23.430 55.018 16.102 1.00 64.24 120 ARG A O 1
ATOM 664 N N . LEU A 1 101 ? 25.227 56.343 15.878 1.00 61.49 121 LEU A N 1
ATOM 665 C CA . LEU A 1 101 ? 26.145 55.209 15.786 1.00 61.22 121 LEU A CA 1
ATOM 666 C C . LEU A 1 101 ? 25.939 54.300 16.990 1.00 60.99 121 LEU A C 1
ATOM 667 O O . LEU A 1 101 ? 25.904 53.085 16.844 1.00 61.19 121 LEU A O 1
ATOM 672 N N . GLN A 1 102 ? 25.806 54.886 18.177 1.00 61.48 122 GLN A N 1
ATOM 673 C CA . GLN A 1 102 ? 25.571 54.096 19.387 1.00 62.71 122 GLN A CA 1
ATOM 674 C C . GLN A 1 102 ? 24.294 53.261 19.252 1.00 61.91 122 GLN A C 1
ATOM 675 O O . GLN A 1 102 ? 24.309 52.059 19.457 1.00 61.11 122 GLN A O 1
ATOM 681 N N . LEU A 1 103 ? 23.186 53.922 18.930 1.00 61.31 123 LEU A N 1
ATOM 682 C CA . LEU A 1 103 ? 21.894 53.265 18.726 1.00 61.05 123 LEU A CA 1
ATOM 683 C C . LEU A 1 103 ? 22.046 52.076 17.774 1.00 62.06 123 LEU A C 1
ATOM 684 O O . LEU A 1 103 ? 21.670 50.954 18.106 1.00 60.75 123 LEU A O 1
ATOM 689 N N . ARG A 1 104 ? 22.597 52.323 16.587 1.00 63.85 124 ARG A N 1
ATOM 690 C CA . ARG A 1 104 ? 22.787 51.254 15.601 1.00 65.68 124 ARG A CA 1
ATOM 691 C C . ARG A 1 104 ? 23.628 50.115 16.186 1.00 67.32 124 ARG A C 1
ATOM 692 O O . ARG A 1 104 ? 23.606 48.991 15.683 1.00 68.72 124 ARG A O 1
ATOM 700 N N . GLN A 1 105 ? 24.383 50.406 17.237 1.00 68.13 125 GLN A N 1
ATOM 701 C CA . GLN A 1 105 ? 25.218 49.385 17.857 1.00 68.62 125 GLN A CA 1
ATOM 702 C C . GLN A 1 105 ? 24.385 48.613 18.876 1.00 67.22 125 GLN A C 1
ATOM 703 O O . GLN A 1 105 ? 24.535 47.405 19.048 1.00 67.39 125 GLN A O 1
ATOM 709 N N . GLN A 1 106 ? 23.499 49.328 19.551 1.00 66.24 126 GLN A N 1
ATOM 710 C CA . GLN A 1 106 ? 22.631 48.720 20.541 1.00 66.48 126 GLN A CA 1
ATOM 711 C C . GLN A 1 106 ? 21.610 47.853 19.823 1.00 65.69 126 GLN A C 1
ATOM 712 O O . GLN A 1 106 ? 21.308 46.748 20.253 1.00 64.70 126 GLN A O 1
ATOM 718 N N . GLN A 1 107 ? 21.091 48.356 18.711 1.00 65.56 127 GLN A N 1
ATOM 719 C CA . GLN A 1 107 ? 20.127 47.598 17.939 1.00 64.94 127 GLN A CA 1
ATOM 720 C C . GLN A 1 107 ? 20.732 46.266 17.558 1.00 64.79 127 GLN A C 1
ATOM 721 O O . GLN A 1 107 ? 20.095 45.233 17.677 1.00 66.25 127 GLN A O 1
ATOM 727 N N . GLN A 1 108 ? 21.969 46.284 17.095 1.00 65.22 128 GLN A N 1
ATOM 728 C CA . GLN A 1 108 ? 22.610 45.048 16.689 1.00 67.10 128 GLN A CA 1
ATOM 729 C C . GLN A 1 108 ? 22.766 44.091 17.865 1.00 67.30 128 GLN A C 1
ATOM 730 O O . GLN A 1 108 ? 22.449 42.906 17.763 1.00 67.17 128 GLN A O 1
ATOM 736 N N . GLN A 1 109 ? 23.252 44.605 18.985 1.00 67.51 129 GLN A N 1
ATOM 737 C CA . GLN A 1 109 ? 23.466 43.770 20.154 1.00 68.36 129 GLN A CA 1
ATOM 738 C C . GLN A 1 109 ? 22.170 43.173 20.672 1.00 67.57 129 GLN A C 1
ATOM 739 O O . GLN A 1 109 ? 22.083 41.968 20.885 1.00 67.41 129 GLN A O 1
ATOM 745 N N . LEU A 1 110 ? 21.166 44.017 20.876 1.00 66.26 130 LEU A N 1
ATOM 746 C CA . LEU A 1 110 ? 19.880 43.561 21.381 1.00 66.11 130 LEU A CA 1
ATOM 747 C C . LEU A 1 110 ? 19.224 42.537 20.457 1.00 66.27 130 LEU A C 1
ATOM 748 O O . LEU A 1 110 ? 18.766 41.488 20.907 1.00 67.45 130 LEU A O 1
ATOM 753 N N . SER A 1 111 ? 19.186 42.838 19.164 1.00 65.84 131 SER A N 1
ATOM 754 C CA . SER A 1 111 ? 18.592 41.936 18.181 1.00 65.25 131 SER A CA 1
ATOM 755 C C . SER A 1 111 ? 19.345 40.615 18.148 1.00 65.46 131 SER A C 1
ATOM 756 O O . SER A 1 111 ? 18.753 39.555 17.997 1.00 66.70 131 SER A O 1
ATOM 759 N N . GLN A 1 112 ? 20.662 40.697 18.275 1.00 66.43 132 GLN A N 1
ATOM 760 C CA . GLN A 1 112 ? 21.522 39.527 18.267 1.00 65.77 132 GLN A CA 1
ATOM 761 C C . GLN A 1 112 ? 21.056 38.598 19.376 1.00 64.23 132 GLN A C 1
ATOM 762 O O . GLN A 1 112 ? 20.950 37.389 19.193 1.00 65.50 132 GLN A O 1
ATOM 768 N N . GLN A 1 113 ? 20.780 39.190 20.530 1.00 61.61 133 GLN A N 1
ATOM 769 C CA . GLN A 1 113 ? 20.358 38.459 21.709 1.00 60.43 133 GLN A CA 1
ATOM 770 C C . GLN A 1 113 ? 18.968 37.874 21.604 1.00 59.09 133 GLN A C 1
ATOM 771 O O . GLN A 1 113 ? 18.732 36.726 21.988 1.00 58.16 133 GLN A O 1
ATOM 777 N N . ILE A 1 114 ? 18.038 38.670 21.101 1.00 56.46 134 ILE A N 1
ATOM 778 C CA . ILE A 1 114 ? 16.684 38.196 20.983 1.00 55.21 134 ILE A CA 1
ATOM 779 C C . ILE A 1 114 ? 16.578 37.002 20.044 1.00 57.14 134 ILE A C 1
ATOM 780 O O . ILE A 1 114 ? 15.935 36.016 20.393 1.00 59.34 134 ILE A O 1
ATOM 785 N N . VAL A 1 115 ? 17.199 37.057 18.867 1.00 54.88 135 VAL A N 1
ATOM 786 C CA . VAL A 1 115 ? 17.096 35.906 17.982 1.00 55.20 135 VAL A CA 1
ATOM 787 C C . VAL A 1 115 ? 17.737 34.710 18.685 1.00 54.44 135 VAL A C 1
ATOM 788 O O . VAL A 1 115 ? 17.200 33.612 18.671 1.00 55.25 135 VAL A O 1
ATOM 792 N N . ALA A 1 116 ? 18.879 34.928 19.321 1.00 54.39 136 ALA A N 1
ATOM 793 C CA . ALA A 1 116 ? 19.561 33.849 20.025 1.00 54.06 136 ALA A CA 1
ATOM 794 C C . ALA A 1 116 ? 18.640 33.227 21.079 1.00 53.76 136 ALA A C 1
ATOM 795 O O . ALA A 1 116 ? 18.571 31.997 21.212 1.00 53.66 136 ALA A O 1
ATOM 797 N N . ALA A 1 117 ? 17.933 34.075 21.820 1.00 51.68 137 ALA A N 1
ATOM 798 C CA . ALA A 1 117 ? 17.025 33.600 22.855 1.00 51.46 137 ALA A CA 1
ATOM 799 C C . ALA A 1 117 ? 15.852 32.846 22.216 1.00 52.48 137 ALA A C 1
ATOM 800 O O . ALA A 1 117 ? 15.486 31.757 22.665 1.00 51.95 137 ALA A O 1
ATOM 802 N N . ALA A 1 118 ? 15.267 33.420 21.167 1.00 52.26 138 ALA A N 1
ATOM 803 C CA . ALA A 1 118 ? 14.162 32.765 20.472 1.00 52.85 138 ALA A CA 1
ATOM 804 C C . ALA A 1 118 ? 14.632 31.430 19.898 1.00 53.87 138 ALA A C 1
ATOM 805 O O . ALA A 1 118 ? 13.914 30.433 19.956 1.00 56.15 138 ALA A O 1
ATOM 807 N N . ASP A 1 119 ? 15.844 31.405 19.361 1.00 53.69 139 ASP A N 1
ATOM 808 C CA . ASP A 1 119 ? 16.379 30.186 18.790 1.00 54.52 139 ASP A CA 1
ATOM 809 C C . ASP A 1 119 ? 16.665 29.141 19.863 1.00 55.49 139 ASP A C 1
ATOM 810 O O . ASP A 1 119 ? 16.601 27.944 19.594 1.00 56.71 139 ASP A O 1
ATOM 815 N N . GLU A 1 120 ? 16.996 29.575 21.076 1.00 55.79 140 GLU A N 1
ATOM 816 C CA . GLU A 1 120 ? 17.260 28.615 22.146 1.00 56.51 140 GLU A CA 1
ATOM 817 C C . GLU A 1 120 ? 15.941 27.988 22.576 1.00 54.78 140 GLU A C 1
ATOM 818 O O . GLU A 1 120 ? 15.858 26.788 22.796 1.00 53.27 140 GLU A O 1
ATOM 824 N N . ILE A 1 121 ? 14.914 28.818 22.702 1.00 54.82 141 ILE A N 1
ATOM 825 C CA . ILE A 1 121 ? 13.582 28.341 23.057 1.00 56.15 141 ILE A CA 1
ATOM 826 C C . ILE A 1 121 ? 13.155 27.284 22.043 1.00 57.16 141 ILE A C 1
ATOM 827 O O . ILE A 1 121 ? 12.749 26.189 22.413 1.00 58.10 141 ILE A O 1
ATOM 832 N N . ALA A 1 122 ? 13.253 27.620 20.762 1.00 57.14 142 ALA A N 1
ATOM 833 C CA . ALA A 1 122 ? 12.907 26.683 19.710 1.00 57.77 142 ALA A CA 1
ATOM 834 C C . ALA A 1 122 ? 13.720 25.402 19.851 1.00 58.57 142 ALA A C 1
ATOM 835 O O . ALA A 1 122 ? 13.199 24.316 19.677 1.00 60.29 142 ALA A O 1
ATOM 837 N N . ARG A 1 123 ? 15.004 25.524 20.160 1.00 59.57 143 ARG A N 1
ATOM 838 C CA . ARG A 1 123 ? 15.848 24.343 20.310 1.00 60.56 143 ARG A CA 1
ATOM 839 C C . ARG A 1 123 ? 15.425 23.520 21.531 1.00 59.63 143 ARG A C 1
ATOM 840 O O . ARG A 1 123 ? 15.449 22.291 21.502 1.00 59.31 143 ARG A O 1
ATOM 848 N N . LEU A 1 124 ? 15.048 24.201 22.608 1.00 57.98 144 LEU A N 1
ATOM 849 C CA . LEU A 1 124 ? 14.603 23.520 23.810 1.00 57.80 144 LEU A CA 1
ATOM 850 C C . LEU A 1 124 ? 13.275 22.826 23.531 1.00 56.57 144 LEU A C 1
ATOM 851 O O . LEU A 1 124 ? 13.029 21.721 24.011 1.00 56.40 144 LEU A O 1
ATOM 856 N N . ALA A 1 125 ? 12.422 23.479 22.748 1.00 54.04 145 ALA A N 1
ATOM 857 C CA . ALA A 1 125 ? 11.137 22.909 22.381 1.00 51.60 145 ALA A CA 1
ATOM 858 C C . ALA A 1 125 ? 11.346 21.639 21.561 1.00 51.26 145 ALA A C 1
ATOM 859 O O . ALA A 1 125 ? 10.726 20.608 21.832 1.00 52.38 145 ALA A O 1
ATOM 861 N N . GLN A 1 126 ? 12.219 21.698 20.560 1.00 49.92 146 GLN A N 1
ATOM 862 C CA . GLN A 1 126 ? 12.479 20.520 19.746 1.00 50.24 146 GLN A CA 1
ATOM 863 C C . GLN A 1 126 ? 13.038 19.415 20.639 1.00 50.58 146 GLN A C 1
ATOM 864 O O . GLN A 1 126 ? 12.676 18.238 20.500 1.00 51.65 146 GLN A O 1
ATOM 870 N N . GLY A 1 127 ? 13.912 19.793 21.565 1.00 48.00 147 GLY A N 1
ATOM 871 C CA . GLY A 1 127 ? 14.474 18.800 22.464 1.00 46.29 147 GLY A CA 1
ATOM 872 C C . GLY A 1 127 ? 13.387 18.042 23.202 1.00 46.44 147 GLY A C 1
ATOM 873 O O . GLY A 1 127 ? 13.404 16.820 23.265 1.00 4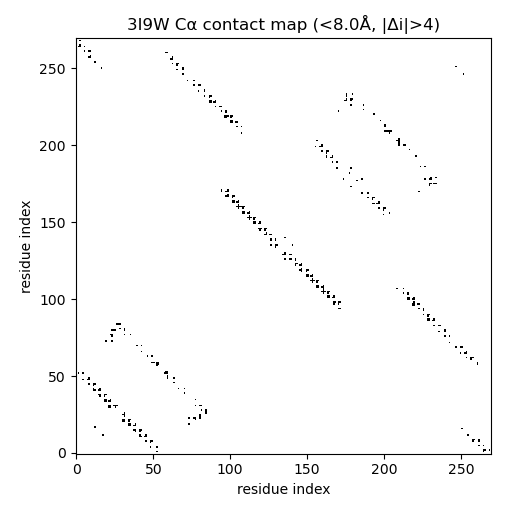7.15 147 GLY A O 1
ATOM 874 N N . GLN A 1 128 ? 12.431 18.771 23.764 1.00 47.38 148 GLN A N 1
ATOM 875 C CA . GLN A 1 128 ? 11.329 18.155 24.488 1.00 49.30 148 GLN A CA 1
ATOM 876 C C . GLN A 1 128 ? 10.517 17.205 23.621 1.00 49.84 148 GLN A C 1
ATOM 877 O O . GLN A 1 128 ? 10.227 16.082 24.049 1.00 49.69 148 GLN A O 1
ATOM 883 N N . ALA A 1 129 ? 10.154 17.645 22.410 1.00 48.83 149 ALA A N 1
ATOM 884 C CA . ALA A 1 129 ? 9.381 16.805 21.485 1.00 46.79 149 ALA A CA 1
ATOM 885 C C . ALA A 1 129 ? 10.140 15.530 21.174 1.00 48.35 149 ALA A C 1
ATOM 886 O O . ALA A 1 129 ? 9.555 14.446 21.097 1.00 49.18 149 ALA A O 1
ATOM 888 N N . ASN A 1 130 ? 11.447 15.654 20.989 1.00 49.13 150 ASN A N 1
ATOM 889 C CA . ASN A 1 130 ? 12.259 14.484 20.706 1.00 49.51 150 ASN A CA 1
ATOM 890 C C . ASN A 1 130 ? 12.177 13.501 21.851 1.00 48.86 150 ASN A C 1
ATOM 891 O O . ASN A 1 130 ? 12.082 12.295 21.627 1.00 47.55 150 ASN A O 1
ATOM 896 N N . ASN A 1 131 ? 12.214 14.002 23.085 1.00 49.43 151 ASN A N 1
ATOM 897 C CA . ASN A 1 131 ? 12.114 13.092 24.211 1.00 49.88 151 ASN A CA 1
ATOM 898 C C . ASN A 1 131 ? 10.784 12.365 24.172 1.00 49.12 151 ASN A C 1
ATOM 899 O O . ASN A 1 131 ? 10.749 11.144 24.283 1.00 50.96 151 ASN A O 1
ATOM 904 N N . ALA A 1 132 ? 9.688 13.097 23.991 1.00 46.28 152 ALA A N 1
ATOM 905 C CA . ALA A 1 132 ? 8.399 12.442 23.938 1.00 44.24 152 ALA A CA 1
ATOM 906 C C . ALA A 1 132 ? 8.312 11.497 22.741 1.00 45.48 152 ALA A C 1
ATOM 907 O O . ALA A 1 132 ? 7.805 10.390 22.870 1.00 45.02 152 ALA A O 1
ATOM 909 N N . THR A 1 133 ? 8.825 11.906 21.582 1.00 46.70 153 THR A N 1
ATOM 910 C CA . THR A 1 133 ? 8.769 11.032 20.402 1.00 46.21 153 THR A CA 1
ATOM 911 C C . THR A 1 133 ? 9.549 9.743 20.661 1.00 45.66 153 THR A C 1
ATOM 912 O O . THR A 1 133 ? 9.069 8.650 20.353 1.00 46.47 153 THR A O 1
ATOM 916 N N . THR A 1 134 ? 10.735 9.856 21.252 1.00 45.12 154 THR A N 1
ATOM 917 C CA . THR A 1 134 ? 11.535 8.661 21.577 1.00 47.03 154 THR A CA 1
ATOM 918 C C . THR A 1 134 ? 10.821 7.745 22.593 1.00 48.33 154 THR A C 1
ATOM 919 O O . THR A 1 134 ? 10.953 6.522 22.545 1.00 48.50 154 THR A O 1
ATOM 923 N N . SER A 1 135 ? 10.089 8.349 23.527 1.00 46.64 155 SER A N 1
ATOM 924 C CA . SER A 1 135 ? 9.366 7.600 24.534 1.00 46.37 155 SER A CA 1
ATOM 925 C C . SER A 1 135 ? 8.222 6.821 23.876 1.00 45.90 155 SER A C 1
ATOM 926 O O . SER A 1 135 ? 8.129 5.599 24.031 1.00 44.17 155 SER A O 1
ATOM 929 N N . ALA A 1 136 ? 7.368 7.531 23.134 1.00 45.33 156 ALA A N 1
ATOM 930 C CA . ALA A 1 136 ? 6.245 6.922 22.414 1.00 44.04 156 ALA A CA 1
ATOM 931 C C . ALA A 1 136 ? 6.731 5.749 21.555 1.00 44.58 156 ALA A C 1
ATOM 932 O O . ALA A 1 136 ? 6.108 4.689 21.523 1.00 47.98 156 ALA A O 1
ATOM 934 N N . GLY A 1 137 ? 7.844 5.931 20.862 1.00 42.46 157 GLY A N 1
ATOM 935 C CA . GLY A 1 137 ? 8.368 4.840 20.068 1.00 43.78 157 GLY A CA 1
ATOM 936 C C . GLY A 1 137 ? 8.704 3.644 20.934 1.00 45.70 157 GLY A C 1
ATOM 937 O O . GLY A 1 137 ? 8.433 2.498 20.561 1.00 46.54 157 GLY A O 1
ATOM 938 N N . ALA A 1 138 ? 9.299 3.892 22.098 1.00 46.53 158 ALA A N 1
ATOM 939 C CA . ALA A 1 138 ? 9.643 2.791 22.997 1.00 45.17 158 ALA A CA 1
ATOM 940 C C . ALA A 1 138 ? 8.367 2.123 23.467 1.00 44.36 158 ALA A C 1
ATOM 941 O O . ALA A 1 138 ? 8.235 0.910 23.374 1.00 42.96 158 ALA A O 1
ATOM 943 N N . THR A 1 139 ? 7.424 2.917 23.961 1.00 43.67 159 THR A N 1
ATOM 944 C CA . THR A 1 139 ? 6.171 2.366 24.451 1.00 46.38 159 THR A CA 1
ATOM 945 C C . THR A 1 139 ? 5.508 1.525 23.381 1.00 48.65 159 THR A C 1
ATOM 946 O O . THR A 1 139 ? 5.182 0.363 23.607 1.00 50.78 159 THR A O 1
ATOM 950 N N . GLN A 1 140 ? 5.320 2.099 22.200 1.00 49.82 160 GLN A N 1
ATOM 951 C CA . GLN A 1 140 ? 4.689 1.357 21.120 1.00 48.63 160 GLN A CA 1
ATOM 952 C C . GLN A 1 140 ? 5.465 0.112 20.767 1.00 47.25 160 GLN A C 1
ATOM 953 O O . GLN A 1 140 ? 4.884 -0.939 20.548 1.00 48.49 160 GLN A O 1
ATOM 959 N N . ALA A 1 141 ? 6.782 0.238 20.692 1.00 46.49 161 ALA A N 1
ATOM 960 C CA . ALA A 1 141 ? 7.621 -0.909 20.374 1.00 46.73 161 ALA A CA 1
ATOM 961 C C . ALA A 1 141 ? 7.348 -1.965 21.417 1.00 48.26 161 ALA A C 1
ATOM 962 O O . ALA A 1 141 ? 7.457 -3.157 21.138 1.00 48.74 161 ALA A O 1
ATOM 964 N N . GLY A 1 142 ? 6.998 -1.508 22.625 1.00 49.52 162 GLY A N 1
ATOM 965 C CA . GLY A 1 142 ? 6.696 -2.399 23.734 1.00 48.96 162 GLY A CA 1
ATOM 966 C C . GLY A 1 142 ? 5.430 -3.216 23.529 1.00 50.75 162 GLY A C 1
ATOM 967 O O . GLY A 1 142 ? 5.344 -4.363 23.957 1.00 52.06 162 GLY A O 1
ATOM 968 N N . ILE A 1 143 ? 4.435 -2.631 22.878 1.00 52.47 163 ILE A N 1
ATOM 969 C CA . ILE A 1 143 ? 3.193 -3.347 22.601 1.00 53.51 163 ILE A CA 1
ATOM 970 C C . ILE A 1 143 ? 3.443 -4.624 21.789 1.00 56.26 163 ILE A C 1
ATOM 971 O O . ILE A 1 143 ? 2.724 -5.620 21.943 1.00 57.23 163 ILE A O 1
ATOM 976 N N . TYR A 1 144 ? 4.453 -4.595 20.920 1.00 57.21 164 TYR A N 1
ATOM 977 C CA . TYR A 1 144 ? 4.752 -5.760 20.102 1.00 58.85 164 TYR A CA 1
ATOM 978 C C . TYR A 1 144 ? 5.597 -6.800 20.828 1.00 62.04 164 TYR A C 1
ATOM 979 O O . TYR A 1 144 ? 5.790 -7.897 20.329 1.00 62.44 164 TYR A O 1
ATOM 988 N N . ASP A 1 145 ? 6.092 -6.469 22.013 1.00 67.65 165 ASP A N 1
ATOM 989 C CA . ASP A 1 145 ? 6.889 -7.425 22.788 1.00 72.47 165 ASP A CA 1
ATOM 990 C C . ASP A 1 145 ? 5.951 -8.175 23.722 1.00 74.54 165 ASP A C 1
ATOM 991 O O . ASP A 1 145 ? 6.346 -9.126 24.385 1.00 73.58 165 ASP A O 1
ATOM 996 N N . LEU A 1 146 ? 4.698 -7.738 23.752 1.00 78.59 166 LEU A N 1
ATOM 997 C CA . LEU A 1 146 ? 3.688 -8.349 24.603 1.00 83.47 166 LEU A CA 1
ATOM 998 C C . LEU A 1 146 ? 3.586 -9.855 24.410 1.00 88.13 166 LEU A C 1
ATOM 999 O O . LEU A 1 146 ? 3.573 -10.605 25.388 1.00 90.72 166 LEU A O 1
ATOM 1004 N N . ILE A 1 147 ? 3.505 -10.297 23.160 1.00 92.81 167 ILE A N 1
ATOM 1005 C CA . ILE A 1 147 ? 3.433 -11.723 22.862 1.00 97.65 167 ILE A CA 1
ATOM 1006 C C . ILE A 1 147 ? 4.436 -12.451 23.761 1.00 100.97 167 ILE A C 1
ATOM 1007 O O . ILE A 1 147 ? 5.629 -12.479 23.471 1.00 101.59 167 ILE A O 1
ATOM 1012 N N . GLU A 1 148 ? 3.936 -13.019 24.857 1.00 104.46 168 GLU A N 1
ATOM 1013 C CA . GLU A 1 148 ? 4.751 -13.748 25.830 1.00 108.61 168 GLU A CA 1
ATOM 1014 C C . GLU A 1 148 ? 3.883 -14.195 26.999 1.00 111.33 168 GLU A C 1
ATOM 1015 O O . GLU A 1 148 ? 4.249 -14.007 28.163 1.00 111.13 168 GLU A O 1
ATOM 1021 N N . GLN A 1 149 ? 2.734 -14.785 26.680 1.00 114.92 169 GLN A N 1
ATOM 1022 C CA . GLN A 1 149 ? 1.790 -15.259 27.690 1.00 117.63 169 GLN A CA 1
ATOM 1023 C C . GLN A 1 149 ? 1.416 -14.109 28.621 1.00 118.00 169 GLN A C 1
ATOM 1024 O O . GLN A 1 149 ? 0.958 -14.317 29.747 1.00 117.76 169 GLN A O 1
ATOM 1030 N N . ASP A 1 150 ? 1.624 -12.894 28.116 1.00 118.42 170 ASP A N 1
ATOM 1031 C CA . ASP A 1 150 ? 1.329 -11.653 28.827 1.00 118.06 170 ASP A CA 1
ATOM 1032 C C . ASP A 1 150 ? -0.016 -11.138 28.307 1.00 116.74 170 ASP A C 1
ATOM 1033 O O . ASP A 1 150 ? -0.131 -10.765 27.136 1.00 116.84 170 ASP A O 1
ATOM 1038 N N . GLN A 1 151 ? -1.033 -11.139 29.171 1.00 114.51 171 GLN A N 1
ATOM 1039 C CA . GLN A 1 151 ? -2.366 -10.686 28.779 1.00 111.06 171 GLN A CA 1
ATOM 1040 C C . GLN A 1 151 ? -2.305 -9.283 28.199 1.00 107.69 171 GLN A C 1
ATOM 1041 O O . GLN A 1 151 ? -2.279 -8.276 28.917 1.00 106.73 171 GLN A O 1
ATOM 1047 N N . A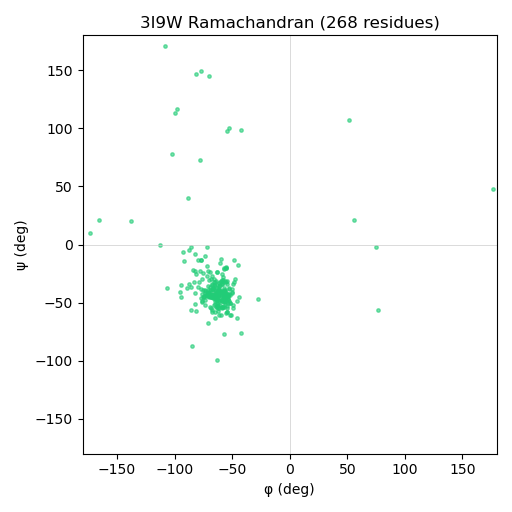RG A 1 152 ? -2.275 -9.264 26.873 1.00 103.67 172 ARG A N 1
ATOM 1048 C CA . ARG A 1 152 ? -2.207 -8.063 26.063 1.00 99.66 172 ARG A CA 1
ATOM 1049 C C . ARG A 1 152 ? -3.110 -6.939 26.552 1.00 96.33 172 ARG A C 1
ATOM 1050 O O . ARG A 1 152 ? -2.649 -5.975 27.148 1.00 97.02 172 ARG A O 1
ATOM 1058 N N . GLN A 1 153 ? -4.402 -7.085 26.278 1.00 92.38 173 GLN A N 1
ATOM 1059 C CA . GLN A 1 153 ? -5.425 -6.107 26.611 1.00 88.98 173 GLN A CA 1
ATOM 1060 C C . GLN A 1 153 ? -5.178 -5.211 27.804 1.00 86.42 173 GLN A C 1
ATOM 1061 O O . GLN A 1 153 ? -5.379 -3.999 27.715 1.00 86.79 173 GLN A O 1
ATOM 1067 N N . ALA A 1 154 ? -4.760 -5.791 28.923 1.00 82.60 174 ALA A N 1
ATOM 1068 C CA . ALA A 1 154 ? -4.490 -4.991 30.106 1.00 79.26 174 ALA A CA 1
ATOM 1069 C C . ALA A 1 154 ? -3.343 -4.019 29.796 1.00 77.15 174 ALA A C 1
ATOM 1070 O O . ALA A 1 154 ? -3.490 -2.803 29.949 1.00 76.53 174 ALA A O 1
ATOM 1072 N N . ALA A 1 155 ? -2.213 -4.564 29.343 1.00 73.45 175 ALA A N 1
ATOM 1073 C CA . ALA A 1 155 ? -1.039 -3.761 28.999 1.00 69.48 175 ALA A CA 1
ATOM 1074 C C . ALA A 1 155 ? -1.299 -2.886 27.769 1.00 67.25 175 ALA A C 1
ATOM 1075 O O . ALA A 1 155 ? -1.158 -1.667 27.820 1.00 67.56 175 ALA A O 1
ATOM 1077 N N . GLU A 1 156 ? -1.683 -3.527 26.670 1.00 64.39 176 GLU A N 1
ATOM 1078 C CA . GLU A 1 156 ? -1.966 -2.864 25.400 1.00 61.66 176 GLU A CA 1
ATOM 1079 C C . GLU A 1 156 ? -2.784 -1.600 25.591 1.00 60.12 176 GLU A C 1
ATOM 1080 O O . GLU A 1 156 ? -2.478 -0.557 25.013 1.00 60.02 176 GLU A O 1
ATOM 1086 N N . SER A 1 157 ? -3.823 -1.694 26.415 1.00 57.19 177 SER A N 1
ATOM 1087 C CA . SER A 1 157 ? -4.689 -0.558 26.663 1.00 53.96 177 SER A CA 1
ATOM 1088 C C . SER A 1 157 ? -4.008 0.575 27.417 1.00 51.37 177 SER A C 1
ATOM 1089 O O . SER A 1 157 ? -4.297 1.758 27.178 1.00 49.69 177 SER A O 1
ATOM 1092 N N . ALA A 1 158 ? -3.103 0.217 28.321 1.00 47.88 178 ALA A N 1
ATOM 1093 C CA . ALA A 1 158 ? -2.391 1.211 29.118 1.00 47.39 178 ALA A CA 1
ATOM 1094 C C . ALA A 1 158 ? -1.292 1.872 28.298 1.00 47.32 178 ALA A C 1
ATOM 1095 O O . ALA A 1 158 ? -1.136 3.095 28.314 1.00 45.97 178 ALA A O 1
ATOM 1097 N N . LEU A 1 159 ? -0.525 1.051 27.588 1.00 48.08 179 LEU A N 1
ATOM 1098 C CA . LEU A 1 159 ? 0.545 1.549 26.739 1.00 48.05 179 LEU A CA 1
ATOM 1099 C C . LEU A 1 159 ? -0.052 2.514 25.710 1.00 49.51 179 LEU A C 1
ATOM 1100 O O . LEU A 1 159 ? 0.470 3.608 25.480 1.00 51.18 179 LEU A O 1
ATOM 1105 N N . ASP A 1 160 ? -1.156 2.109 25.105 1.00 49.54 180 ASP A N 1
ATOM 1106 C CA . ASP A 1 160 ? -1.806 2.936 24.115 1.00 53.18 180 ASP A CA 1
ATOM 1107 C C . ASP A 1 160 ? -2.127 4.302 24.690 1.00 52.80 180 ASP A C 1
ATOM 1108 O O . ASP A 1 160 ? -1.827 5.323 24.082 1.00 54.57 180 ASP A O 1
ATOM 1113 N N . ARG A 1 161 ? -2.730 4.321 25.873 1.00 53.72 181 ARG A N 1
ATOM 1114 C CA . ARG A 1 161 ? -3.093 5.570 26.545 1.00 52.65 181 ARG A CA 1
ATOM 1115 C C . ARG A 1 161 ? -1.842 6.418 26.811 1.00 49.50 181 ARG A C 1
ATOM 1116 O O . ARG A 1 161 ? -1.894 7.637 26.734 1.00 48.03 181 ARG A O 1
ATOM 1124 N N . LEU A 1 162 ? -0.722 5.763 27.104 1.00 48.55 182 LEU A N 1
ATOM 1125 C CA . LEU A 1 162 ? 0.553 6.448 27.344 1.00 48.36 182 LEU A CA 1
ATOM 1126 C C . LEU A 1 162 ? 1.132 7.082 26.078 1.00 47.94 182 LEU A C 1
ATOM 1127 O O . LEU A 1 162 ? 1.638 8.208 26.111 1.00 47.63 182 LEU A O 1
ATOM 1132 N N . ILE A 1 163 ? 1.065 6.355 24.968 1.00 45.84 183 ILE A N 1
ATOM 1133 C CA . ILE A 1 163 ? 1.554 6.871 23.701 1.00 43.10 183 ILE A CA 1
ATOM 1134 C C . ILE A 1 163 ? 0.731 8.094 23.316 1.00 44.18 183 ILE A C 1
ATOM 1135 O O . ILE A 1 163 ? 1.279 9.082 22.848 1.00 44.60 183 ILE A O 1
ATOM 1140 N N . ASP A 1 164 ? -0.586 8.046 23.503 1.00 45.82 184 ASP A N 1
ATOM 1141 C CA . ASP A 1 164 ? -1.408 9.210 23.177 1.00 46.45 184 ASP A CA 1
ATOM 1142 C C . ASP A 1 164 ? -0.968 10.431 24.004 1.00 46.97 184 ASP A C 1
ATOM 1143 O O . ASP A 1 164 ? -0.910 11.537 23.494 1.00 48.89 184 ASP A O 1
ATOM 1148 N N . ILE A 1 165 ? -0.657 10.237 25.280 1.00 46.63 185 ILE A N 1
ATOM 1149 C CA . ILE A 1 165 ? -0.188 11.346 26.105 1.00 46.30 185 ILE A CA 1
ATOM 1150 C C . ILE A 1 165 ? 1.165 11.840 25.561 1.00 43.54 185 ILE A C 1
ATOM 1151 O O . ILE A 1 165 ? 1.356 13.026 25.396 1.00 44.18 185 ILE A O 1
ATOM 1156 N N . ASP A 1 166 ? 2.109 10.941 25.308 1.00 41.29 186 ASP A N 1
ATOM 1157 C CA . ASP A 1 166 ? 3.381 11.363 24.728 1.00 44.23 186 ASP A CA 1
ATOM 1158 C C . ASP A 1 166 ? 3.112 12.230 23.470 1.00 45.49 186 ASP A C 1
ATOM 1159 O O . ASP A 1 166 ? 3.489 13.403 23.419 1.00 45.17 186 ASP A O 1
ATOM 1164 N N . LEU A 1 167 ? 2.453 11.657 22.460 1.00 44.45 187 LEU A N 1
ATOM 1165 C CA . LEU A 1 167 ? 2.144 12.396 21.234 1.00 43.52 187 LEU A CA 1
ATOM 1166 C C . LEU A 1 167 ? 1.499 13.748 21.486 1.00 44.36 187 LEU A C 1
ATOM 1167 O O . LEU A 1 167 ? 1.720 14.699 20.751 1.00 44.34 187 LEU A O 1
ATOM 1172 N N . GLU A 1 168 ? 0.689 13.834 22.528 1.00 47.18 188 GLU A N 1
ATOM 1173 C CA . GLU A 1 168 ? 0.023 15.082 22.854 1.00 48.80 188 GLU A CA 1
ATOM 1174 C C . GLU A 1 168 ? 1.075 16.137 23.258 1.00 47.77 188 GLU A C 1
ATOM 1175 O O . GLU A 1 168 ? 0.967 17.302 22.882 1.00 49.02 188 GLU A O 1
ATOM 1181 N N . TYR A 1 169 ? 2.098 15.724 24.003 1.00 44.67 189 TYR A N 1
ATOM 1182 C CA . TYR A 1 169 ? 3.152 16.638 24.419 1.00 44.52 189 TYR A CA 1
ATOM 1183 C C . TYR A 1 169 ? 3.991 17.037 23.202 1.00 44.51 189 TYR A C 1
ATOM 1184 O O . TYR A 1 169 ? 4.524 18.139 23.147 1.00 40.45 189 TYR A O 1
ATOM 1193 N N . VAL A 1 170 ? 4.097 16.137 22.225 1.00 46.46 190 VAL A N 1
ATOM 1194 C CA . VAL A 1 170 ? 4.819 16.428 20.987 1.00 44.43 190 VAL A CA 1
ATOM 1195 C C . VAL A 1 170 ? 4.185 17.619 20.309 1.00 47.10 190 VAL A C 1
ATOM 1196 O O . VAL A 1 170 ? 4.887 18.538 19.892 1.00 45.81 190 VAL A O 1
ATOM 1200 N N . ASN A 1 171 ? 2.858 17.597 20.175 1.00 48.93 191 ASN A N 1
ATOM 1201 C CA . ASN A 1 171 ? 2.180 18.717 19.544 1.00 52.49 191 ASN A CA 1
ATOM 1202 C C . ASN A 1 171 ? 2.492 19.980 20.331 1.00 53.82 191 ASN A C 1
ATOM 1203 O O . ASN A 1 171 ? 2.954 20.968 19.766 1.00 56.10 191 ASN A O 1
ATOM 1208 N N . GLN A 1 172 ? 2.248 19.944 21.638 1.00 54.81 192 GLN A N 1
ATOM 1209 C CA . GLN A 1 172 ? 2.500 21.106 22.478 1.00 55.93 192 GLN A CA 1
ATOM 1210 C C . GLN A 1 172 ? 3.893 21.685 22.280 1.00 54.83 192 GLN A C 1
ATOM 1211 O O . GLN A 1 172 ? 4.066 22.900 22.251 1.00 53.35 192 GLN A O 1
ATOM 1217 N N . MET A 1 173 ? 4.887 20.818 22.150 1.00 54.16 193 MET A N 1
ATOM 1218 C CA . MET A 1 173 ? 6.248 21.277 21.926 1.00 53.47 193 MET A CA 1
ATOM 1219 C C . MET A 1 173 ? 6.422 21.789 20.509 1.00 53.78 193 MET A C 1
ATOM 1220 O O . MET A 1 173 ? 7.068 22.805 20.318 1.00 56.11 193 MET A O 1
ATOM 1225 N N . ASN A 1 174 ? 5.852 21.103 19.517 1.00 52.78 194 ASN A N 1
ATOM 1226 C CA . ASN A 1 174 ? 5.962 21.562 18.130 1.00 53.59 194 ASN A CA 1
ATOM 1227 C C . ASN A 1 174 ? 5.313 22.936 18.005 1.00 55.72 194 ASN A C 1
ATOM 1228 O O . ASN A 1 174 ? 5.745 23.762 17.208 1.00 58.67 194 ASN A O 1
ATOM 1233 N N . GLU A 1 175 ? 4.270 23.188 18.785 1.00 56.59 195 GLU A N 1
ATOM 1234 C CA . GLU A 1 175 ? 3.619 24.483 18.727 1.00 59.30 195 GLU A CA 1
ATOM 1235 C C . GLU A 1 175 ? 4.461 25.542 19.429 1.00 60.05 195 GLU A C 1
ATOM 1236 O O . GLU A 1 175 ? 4.339 26.731 19.132 1.00 60.62 195 GLU A O 1
ATOM 1242 N N . LEU A 1 176 ? 5.306 25.112 20.365 1.00 59.11 196 LEU A N 1
ATOM 1243 C CA . LEU A 1 176 ? 6.170 26.036 21.091 1.00 58.35 196 LEU A CA 1
ATOM 1244 C C . LEU A 1 176 ? 7.315 26.425 20.157 1.00 57.60 196 LEU A C 1
ATOM 1245 O O . LEU A 1 176 ? 7.618 27.599 19.994 1.00 57.01 196 LEU A O 1
ATOM 1250 N N . ARG A 1 177 ? 7.936 25.429 19.535 1.00 57.43 197 ARG A N 1
ATOM 1251 C CA . ARG A 1 177 ? 9.026 25.676 18.601 1.00 56.65 197 ARG A CA 1
ATOM 1252 C C . ARG A 1 177 ? 8.566 26.647 17.525 1.00 57.51 197 ARG A C 1
ATOM 1253 O O . ARG A 1 177 ? 9.292 27.556 17.151 1.00 57.25 197 ARG A O 1
ATOM 1261 N N . LEU A 1 178 ? 7.350 26.452 17.029 1.00 59.13 198 LEU A N 1
ATOM 1262 C CA . LEU A 1 178 ? 6.812 27.321 15.994 1.00 60.46 198 LEU A CA 1
ATOM 1263 C C . LEU A 1 178 ? 6.601 28.759 16.470 1.00 61.60 198 LEU A C 1
ATOM 1264 O O . LEU A 1 178 ? 6.983 29.697 15.780 1.00 63.69 198 LEU A O 1
ATOM 1269 N N . SER A 1 179 ? 5.990 28.933 17.639 1.00 61.25 199 SER A N 1
ATOM 1270 C CA . SER A 1 179 ? 5.746 30.263 18.188 1.00 60.10 199 SER A CA 1
ATOM 1271 C C . SER A 1 179 ? 7.063 30.997 18.341 1.00 59.73 199 SER A C 1
ATOM 1272 O O . SER A 1 179 ? 7.161 32.189 18.068 1.00 61.22 199 SER A O 1
ATOM 1275 N N . ALA A 1 180 ? 8.070 30.266 18.797 1.00 57.33 200 ALA A N 1
ATOM 1276 C CA . ALA A 1 180 ? 9.388 30.815 18.999 1.00 55.08 200 ALA A CA 1
ATOM 1277 C C . ALA A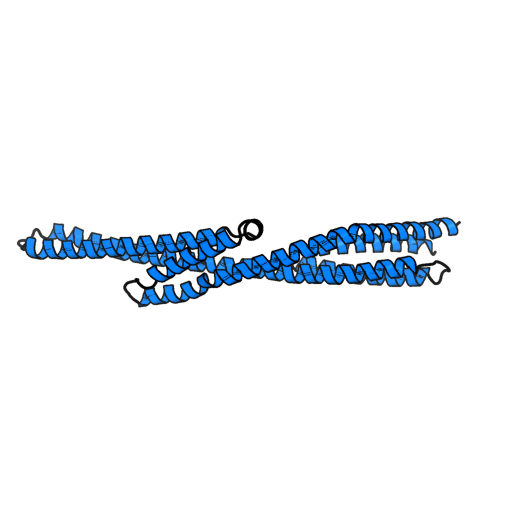 1 180 ? 10.011 31.206 17.671 1.00 54.47 200 ALA A C 1
ATOM 1278 O O . ALA A 1 180 ? 10.582 32.285 17.555 1.00 55.17 200 ALA A O 1
ATOM 1280 N N . LEU A 1 181 ? 9.915 30.343 16.666 1.00 54.30 201 LEU A N 1
ATOM 1281 C CA . LEU A 1 181 ? 10.500 30.678 15.367 1.00 55.78 201 LEU A CA 1
ATOM 1282 C C . LEU A 1 181 ? 9.789 31.869 14.722 1.00 56.81 201 LEU A C 1
ATOM 1283 O O . LEU A 1 181 ? 10.428 32.717 14.107 1.00 56.84 201 LEU A O 1
ATOM 1288 N N . ARG A 1 182 ? 8.474 31.946 14.885 1.00 58.79 202 ARG A N 1
ATOM 1289 C CA . ARG A 1 182 ? 7.707 33.062 14.335 1.00 62.01 202 ARG A CA 1
ATOM 1290 C C . ARG A 1 182 ? 8.380 34.362 14.791 1.00 62.56 202 ARG A C 1
ATOM 1291 O O . ARG A 1 182 ? 8.832 35.171 13.978 1.00 62.61 202 ARG A O 1
ATOM 1299 N N . VAL A 1 183 ? 8.435 34.539 16.107 1.00 62.88 203 VAL A N 1
ATOM 1300 C CA . VAL A 1 183 ? 9.039 35.706 16.731 1.00 61.62 203 VAL A CA 1
ATOM 1301 C C . VAL A 1 183 ? 10.471 35.936 16.257 1.00 62.23 203 VAL A C 1
ATOM 1302 O O . VAL A 1 183 ? 10.844 37.049 15.921 1.00 62.82 203 VAL A O 1
ATOM 1306 N N . GLN A 1 184 ? 11.271 34.880 16.229 1.00 62.50 204 GLN A N 1
ATOM 1307 C CA . GLN A 1 184 ? 12.644 35.006 15.793 1.00 64.31 204 GLN A CA 1
ATOM 1308 C C . GLN A 1 184 ? 12.711 35.655 14.418 1.00 66.86 204 GLN A C 1
ATOM 1309 O O . GLN A 1 184 ? 13.540 36.531 14.171 1.00 68.56 204 GLN A O 1
ATOM 1315 N N . GLN A 1 185 ? 11.840 35.222 13.518 1.00 68.60 205 GLN A N 1
ATOM 1316 C CA . GLN A 1 185 ? 11.810 35.780 12.173 1.00 70.31 205 GLN A CA 1
ATOM 1317 C C . GLN A 1 185 ? 11.341 37.231 12.164 1.00 71.21 205 GLN A C 1
ATOM 1318 O O . GLN A 1 185 ? 11.937 38.072 11.497 1.00 73.51 205 GLN A O 1
ATOM 1324 N N . MET A 1 186 ? 10.273 37.528 12.893 1.00 70.39 206 MET A N 1
ATOM 1325 C CA . MET A 1 186 ? 9.775 38.893 12.941 1.00 70.88 206 MET A CA 1
ATOM 1326 C C . MET A 1 186 ? 10.902 39.851 13.336 1.00 71.40 206 MET A C 1
ATOM 1327 O O . MET A 1 186 ? 11.100 40.892 12.707 1.00 71.32 206 MET A O 1
ATOM 1332 N N . VAL A 1 187 ? 11.649 39.484 14.370 1.00 71.09 207 VAL A N 1
ATOM 1333 C CA . VAL A 1 187 ? 12.761 40.299 14.832 1.00 70.37 207 VAL A CA 1
ATOM 1334 C C . VAL A 1 187 ? 13.806 40.398 13.729 1.00 70.54 207 VAL A C 1
ATOM 1335 O O . VAL A 1 187 ? 14.293 41.480 13.419 1.00 70.57 207 VAL A O 1
ATOM 1339 N N . MET A 1 188 ? 14.152 39.268 13.134 1.00 71.15 208 MET A N 1
ATOM 1340 C CA . MET A 1 188 ? 15.127 39.281 12.055 1.00 73.50 208 MET A CA 1
ATOM 1341 C C . MET A 1 188 ? 14.651 40.151 10.888 1.00 74.72 208 MET A C 1
ATOM 1342 O O . MET A 1 188 ? 15.426 40.467 9.994 1.00 74.83 208 MET A O 1
ATOM 1347 N N . ASN A 1 189 ? 13.380 40.538 10.902 1.00 76.67 209 ASN A N 1
ATOM 1348 C CA . ASN A 1 189 ? 12.828 41.346 9.826 1.00 79.60 209 ASN A CA 1
ATOM 1349 C C . ASN A 1 189 ? 12.883 42.862 10.027 1.00 81.47 209 ASN A C 1
ATOM 1350 O O . ASN A 1 189 ? 12.676 43.614 9.074 1.00 82.23 209 ASN A O 1
ATOM 1355 N N . LEU A 1 190 ? 13.150 43.317 11.248 1.00 82.83 210 LEU A N 1
ATOM 1356 C CA . LEU A 1 190 ? 13.215 44.753 11.528 1.00 84.09 210 LEU A CA 1
ATOM 1357 C C . LEU A 1 190 ? 14.446 45.390 10.880 1.00 85.92 210 LEU A C 1
ATOM 1358 O O . LEU A 1 190 ? 15.503 44.763 10.801 1.00 85.89 210 LEU A O 1
ATOM 1363 N N . GLY A 1 191 ? 14.313 46.633 10.419 1.00 87.98 211 GLY A N 1
ATOM 1364 C CA . GLY A 1 191 ? 15.440 47.289 9.777 1.00 91.59 211 GLY A CA 1
ATOM 1365 C C . GLY A 1 191 ? 15.358 48.795 9.563 1.00 94.58 211 GLY A C 1
ATOM 1366 O O . GLY A 1 191 ? 16.072 49.333 8.714 1.00 95.84 211 GLY A O 1
ATOM 1367 N N . LEU A 1 192 ? 14.501 49.476 10.322 1.00 96.25 212 LEU A N 1
ATOM 1368 C CA . LEU A 1 192 ? 14.336 50.933 10.226 1.00 98.45 212 LEU A CA 1
ATOM 1369 C C . LEU A 1 192 ? 13.522 51.330 9.009 1.00 99.74 212 LEU A C 1
ATOM 1370 O O . LEU A 1 192 ? 12.512 52.025 9.124 1.00 99.52 212 LEU A O 1
ATOM 1375 N N . GLU A 1 193 ? 13.985 50.902 7.839 1.00 101.72 213 GLU A N 1
ATOM 1376 C CA . GLU A 1 193 ? 13.294 51.179 6.592 1.00 103.92 213 GLU A CA 1
ATOM 1377 C C . GLU A 1 193 ? 11.822 50.798 6.800 1.00 105.16 213 GLU A C 1
ATOM 1378 O O . GLU A 1 193 ? 10.923 51.611 6.560 1.00 105.60 213 GLU A O 1
ATOM 1384 N N . GLN A 1 194 ? 11.587 49.574 7.280 1.00 105.49 214 GLN A N 1
ATOM 1385 C CA . GLN A 1 194 ? 10.235 49.081 7.536 1.00 105.96 214 GLN A CA 1
ATOM 1386 C C . GLN A 1 194 ? 9.696 49.497 8.902 1.00 106.50 214 GLN A C 1
ATOM 1387 O O . GLN A 1 194 ? 8.485 49.516 9.115 1.00 106.56 214 GLN A O 1
ATOM 1393 N N . ILE A 1 195 ? 10.586 49.824 9.830 1.00 107.38 215 ILE A N 1
ATOM 1394 C CA . ILE A 1 195 ? 10.147 50.255 11.150 1.00 108.77 215 ILE A CA 1
ATOM 1395 C C . ILE A 1 195 ? 9.560 51.653 10.997 1.00 110.44 215 ILE A C 1
ATOM 1396 O O . ILE A 1 195 ? 8.816 52.131 11.856 1.00 110.97 215 ILE A O 1
ATOM 1401 N N . GLN A 1 196 ? 9.909 52.303 9.891 1.00 111.85 216 GLN A N 1
ATOM 1402 C CA . GLN A 1 196 ? 9.426 53.645 9.598 1.00 113.04 216 GLN A CA 1
ATOM 1403 C C . GLN A 1 196 ? 8.070 53.574 8.912 1.00 113.83 216 GLN A C 1
ATOM 1404 O O . GLN A 1 196 ? 7.091 54.154 9.384 1.00 113.72 216 GLN A O 1
ATOM 1410 N N . LYS A 1 197 ? 8.026 52.851 7.798 1.00 114.46 217 LYS A N 1
ATOM 1411 C CA . LYS A 1 197 ? 6.801 52.693 7.026 1.00 115.38 217 LYS A CA 1
ATOM 1412 C C . LYS A 1 197 ? 5.666 52.098 7.858 1.00 116.13 217 LYS A C 1
ATOM 1413 O O . LYS A 1 197 ? 4.759 52.812 8.289 1.00 116.25 217 LYS A O 1
ATOM 1419 N N . ASN A 1 198 ? 5.725 50.789 8.080 1.00 116.97 218 ASN A N 1
ATOM 1420 C CA . ASN A 1 198 ? 4.709 50.085 8.860 1.00 117.20 218 ASN A CA 1
ATOM 1421 C C . ASN A 1 198 ? 5.203 49.778 10.274 1.00 116.32 218 ASN A C 1
ATOM 1422 O O . ASN A 1 198 ? 5.578 48.649 10.582 1.00 116.18 218 ASN A O 1
ATOM 1427 N N . ALA A 1 199 ? 5.190 50.793 11.131 1.00 115.53 219 ALA A N 1
ATOM 1428 C CA . ALA A 1 199 ? 5.650 50.647 12.505 1.00 114.78 219 ALA A CA 1
ATOM 1429 C C . ALA A 1 199 ? 4.614 50.045 13.449 1.00 114.05 219 ALA A C 1
ATOM 1430 O O . ALA A 1 199 ? 4.864 49.023 14.083 1.00 114.08 219 ALA A O 1
ATOM 1432 N N . PRO A 1 200 ? 3.431 50.667 13.556 1.00 113.46 220 PRO A N 1
ATOM 1433 C CA . PRO A 1 200 ? 2.401 50.135 14.453 1.00 112.59 220 PRO A CA 1
ATOM 1434 C C . PRO A 1 200 ? 1.981 48.699 14.126 1.00 111.47 220 PRO A C 1
ATOM 1435 O O . PRO A 1 200 ? 1.600 47.939 15.021 1.00 110.47 220 PRO A O 1
ATOM 1439 N N . THR A 1 201 ? 2.052 48.335 12.846 1.00 110.08 221 THR A N 1
ATOM 1440 C CA . THR A 1 201 ? 1.682 46.991 12.410 1.00 109.14 221 THR A CA 1
ATOM 1441 C C . THR A 1 201 ? 2.682 45.970 12.956 1.00 108.24 221 THR A C 1
ATOM 1442 O O . THR A 1 201 ? 2.308 45.038 13.673 1.00 108.51 221 THR A O 1
ATOM 1446 N N . LEU A 1 202 ? 3.954 46.159 12.618 1.00 106.41 222 LEU A N 1
ATOM 1447 C CA . LEU A 1 202 ? 5.007 45.271 13.078 1.00 104.03 222 LEU A CA 1
ATOM 1448 C C . LEU A 1 202 ? 5.008 45.162 14.591 1.00 103.12 222 LEU A C 1
ATOM 1449 O O . LEU A 1 202 ? 5.357 44.117 15.137 1.00 102.88 222 LEU A O 1
ATOM 1454 N N . GLU A 1 203 ? 4.619 46.236 15.272 1.00 102.41 223 GLU A N 1
ATOM 1455 C CA . GLU A 1 203 ? 4.606 46.217 16.725 1.00 102.68 223 GLU A CA 1
ATOM 1456 C C . GLU A 1 203 ? 3.506 45.328 17.269 1.00 102.20 223 GLU A C 1
ATOM 1457 O O . GLU A 1 203 ? 3.786 44.300 17.875 1.00 103.02 223 GLU A O 1
ATOM 1463 N N . LYS A 1 204 ? 2.252 45.716 17.066 1.00 101.70 224 LYS A N 1
ATOM 1464 C CA . LYS A 1 204 ? 1.149 44.904 17.568 1.00 100.93 224 LYS A CA 1
ATOM 1465 C C . LYS A 1 204 ? 1.258 43.477 17.048 1.00 98.91 224 LYS A C 1
ATOM 1466 O O . LYS A 1 204 ? 0.670 42.556 17.610 1.00 98.63 224 LYS A O 1
ATOM 1472 N N . GLN A 1 205 ? 2.027 43.300 15.980 1.00 96.73 225 GLN A N 1
ATOM 1473 C CA . GLN A 1 205 ? 2.221 41.985 15.389 1.00 94.94 225 GLN A CA 1
ATOM 1474 C C . GLN A 1 205 ? 3.059 41.099 16.312 1.00 93.59 225 GLN A C 1
ATOM 1475 O O . GLN A 1 205 ? 2.735 39.929 16.522 1.00 93.69 225 GLN A O 1
ATOM 1481 N N . LEU A 1 206 ? 4.136 41.663 16.854 1.00 92.06 226 LEU A N 1
ATOM 1482 C CA . LEU A 1 206 ? 5.030 40.945 17.761 1.00 90.28 226 LEU A CA 1
ATOM 1483 C C . LEU A 1 206 ? 4.434 40.805 19.150 1.00 89.77 226 LEU A C 1
ATOM 1484 O O . LEU A 1 206 ? 4.726 39.849 19.862 1.00 90.04 226 LEU A O 1
ATOM 1489 N N . ASN A 1 207 ? 3.601 41.757 19.544 1.00 89.17 227 ASN A N 1
ATOM 1490 C CA . ASN A 1 207 ? 2.999 41.689 20.864 1.00 88.99 227 ASN A CA 1
ATOM 1491 C C . ASN A 1 207 ? 2.237 40.375 21.004 1.00 88.06 227 ASN A C 1
ATOM 1492 O O . ASN A 1 207 ? 2.362 39.679 22.012 1.00 88.14 227 ASN A O 1
ATOM 1497 N N . ASN A 1 208 ? 1.462 40.026 19.984 1.00 86.54 228 ASN A N 1
ATOM 1498 C CA . ASN A 1 208 ? 0.700 38.785 20.013 1.00 85.23 228 ASN A CA 1
ATOM 1499 C C . ASN A 1 208 ? 1.648 37.601 19.922 1.00 83.71 228 ASN A C 1
ATOM 1500 O O . ASN A 1 208 ? 1.615 36.713 20.772 1.00 84.21 228 ASN A O 1
ATOM 1505 N N . ALA A 1 209 ? 2.493 37.602 18.892 1.00 80.82 229 ALA A N 1
ATOM 1506 C CA . ALA A 1 209 ? 3.476 36.545 18.687 1.00 78.20 229 ALA A CA 1
ATOM 1507 C C . ALA A 1 209 ? 4.257 36.242 19.968 1.00 77.89 229 ALA A C 1
ATOM 1508 O O . ALA A 1 209 ? 4.663 35.100 20.200 1.00 78.19 229 ALA A O 1
ATOM 1510 N N . VAL A 1 210 ? 4.464 37.264 20.796 1.00 76.50 230 VAL A N 1
ATOM 1511 C CA . VAL A 1 210 ? 5.184 37.103 22.054 1.00 74.85 230 VAL A CA 1
ATOM 1512 C C . VAL A 1 210 ? 4.227 36.731 23.186 1.00 75.74 230 VAL A C 1
ATOM 1513 O O . VAL A 1 210 ? 4.572 35.938 24.065 1.00 76.31 230 VAL A O 1
ATOM 1517 N N . LYS A 1 211 ? 3.027 37.304 23.175 1.00 76.14 231 LYS A N 1
ATOM 1518 C CA . LYS A 1 211 ? 2.059 36.990 24.220 1.00 76.95 231 LYS A CA 1
ATOM 1519 C C . LYS A 1 211 ? 1.643 35.532 24.045 1.00 75.02 231 LYS A C 1
ATOM 1520 O O . LYS A 1 211 ? 1.277 34.851 25.006 1.00 74.62 231 LYS A O 1
ATOM 1526 N N . ILE A 1 212 ? 1.728 35.061 22.806 1.00 72.91 232 ILE A N 1
ATOM 1527 C CA . ILE A 1 212 ? 1.408 33.676 22.472 1.00 71.06 232 ILE A CA 1
ATOM 1528 C C . ILE A 1 212 ? 2.538 32.794 22.987 1.00 70.76 232 ILE A C 1
ATOM 1529 O O . ILE A 1 212 ? 2.305 31.817 23.689 1.00 70.59 232 ILE A O 1
ATOM 1534 N N . LEU A 1 213 ? 3.762 33.157 22.622 1.00 70.29 233 LEU A N 1
ATOM 1535 C CA . LEU A 1 213 ? 4.957 32.429 23.022 1.00 69.20 233 LEU A CA 1
ATOM 1536 C C . LEU A 1 213 ? 5.014 32.285 24.546 1.00 69.68 233 LEU A C 1
ATOM 1537 O O . LEU A 1 213 ? 5.494 31.283 25.070 1.00 69.28 233 LEU A O 1
ATOM 1542 N N . GLN A 1 214 ? 4.523 33.294 25.251 1.00 70.38 234 GLN A N 1
ATOM 1543 C CA . GLN A 1 214 ? 4.531 33.286 26.708 1.00 72.84 234 GLN A CA 1
ATOM 1544 C C . GLN A 1 214 ? 3.486 32.308 27.237 1.00 73.29 234 GLN A C 1
ATOM 1545 O O . GLN A 1 214 ? 3.741 31.548 28.172 1.00 71.97 234 GLN A O 1
ATOM 1551 N N . ARG A 1 215 ? 2.306 32.346 26.626 1.00 75.64 235 ARG A N 1
ATOM 1552 C CA . ARG A 1 215 ? 1.186 31.473 26.976 1.00 77.86 235 ARG A CA 1
ATOM 1553 C C . ARG A 1 215 ? 1.684 30.022 26.893 1.00 78.27 235 ARG A C 1
ATOM 1554 O O . ARG A 1 215 ? 1.634 29.273 27.871 1.00 76.99 235 ARG A O 1
ATOM 1562 N N . ARG A 1 216 ? 2.178 29.644 25.714 1.00 79.31 236 ARG A N 1
ATOM 1563 C CA . ARG A 1 216 ? 2.696 28.301 25.469 1.00 79.92 236 ARG A CA 1
ATOM 1564 C C . ARG A 1 216 ? 3.919 27.992 26.333 1.00 81.22 236 ARG A C 1
ATOM 1565 O O . ARG A 1 216 ? 4.245 26.832 26.587 1.00 79.48 236 ARG A O 1
ATOM 1573 N N . GLN A 1 217 ? 4.601 29.044 26.766 1.00 84.93 237 GLN A N 1
ATOM 1574 C CA . GLN A 1 217 ? 5.786 28.920 27.606 1.00 88.15 237 GLN A CA 1
ATOM 1575 C C . GLN A 1 217 ? 5.365 28.243 28.901 1.00 90.23 237 GLN A C 1
ATOM 1576 O O . GLN A 1 217 ? 5.915 27.214 29.289 1.00 90.58 237 GLN A O 1
ATOM 1582 N N . ILE A 1 218 ? 4.367 28.824 29.556 1.00 92.77 238 ILE A N 1
ATOM 1583 C CA . ILE A 1 218 ? 3.845 28.283 30.801 1.00 95.02 238 ILE A CA 1
ATOM 1584 C C . ILE A 1 218 ? 2.939 27.110 30.459 1.00 95.83 238 ILE A C 1
ATOM 1585 O O . ILE A 1 218 ? 1.722 27.216 30.546 1.00 96.25 238 ILE A O 1
ATOM 1590 N N . ARG A 1 219 ? 3.531 25.996 30.057 1.00 96.91 239 ARG A N 1
ATOM 1591 C CA . ARG A 1 219 ? 2.752 24.818 29.700 1.00 98.11 239 ARG A CA 1
ATOM 1592 C C . ARG A 1 219 ? 3.745 23.709 29.442 1.00 97.92 239 ARG A C 1
ATOM 1593 O O . ARG A 1 219 ? 3.403 22.644 28.931 1.00 97.29 239 ARG A O 1
ATOM 1601 N N . ILE A 1 220 ? 4.995 23.985 29.785 1.00 98.34 240 ILE A N 1
ATOM 1602 C CA . ILE A 1 220 ? 6.042 23.004 29.618 1.00 99.29 240 ILE A CA 1
ATOM 1603 C C . ILE A 1 220 ? 5.864 22.024 30.763 1.00 101.34 240 ILE A C 1
ATOM 1604 O O . ILE A 1 220 ? 5.395 22.394 31.844 1.00 101.46 240 ILE A O 1
ATOM 1609 N N . GLU A 1 221 ? 6.224 20.771 30.515 1.00 103.40 241 GLU A N 1
ATOM 1610 C CA . GLU A 1 221 ? 6.106 19.731 31.521 1.00 105.46 241 GLU A CA 1
ATOM 1611 C C . GLU A 1 221 ? 7.015 20.055 32.702 1.00 106.72 241 GLU A C 1
ATOM 1612 O O . GLU A 1 221 ? 6.674 20.865 33.575 1.00 106.91 241 GLU A O 1
ATOM 1618 N N . ASP A 1 222 ? 8.175 19.406 32.702 1.00 107.11 242 ASP A N 1
ATOM 1619 C CA . ASP A 1 222 ? 9.193 19.566 33.728 1.00 108.30 242 ASP A CA 1
ATOM 1620 C C . ASP A 1 222 ? 9.573 21.029 33.947 1.00 108.61 242 ASP A C 1
ATOM 1621 O O . ASP A 1 222 ? 10.356 21.593 33.177 1.00 108.98 242 ASP A O 1
ATOM 1626 N N . PRO A 1 223 ? 9.022 21.665 35.004 1.00 108.51 243 PRO A N 1
ATOM 1627 C CA . PRO A 1 223 ? 9.318 23.072 35.310 1.00 107.17 243 PRO A CA 1
ATOM 1628 C C . PRO A 1 223 ? 10.814 23.425 35.316 1.00 104.99 243 PRO A C 1
ATOM 1629 O O . PRO A 1 223 ? 11.180 24.601 35.309 1.00 104.60 243 PRO A O 1
ATOM 1633 N N . GLY A 1 224 ? 11.672 22.408 35.326 1.00 102.80 244 GLY A N 1
ATOM 1634 C CA . GLY A 1 224 ? 13.102 22.652 35.306 1.00 100.55 244 GLY A CA 1
ATOM 1635 C C . GLY A 1 224 ? 13.454 23.329 33.999 1.00 98.87 244 GLY A C 1
ATOM 1636 O O . GLY A 1 224 ? 14.220 24.293 33.968 1.00 99.04 244 GLY A O 1
ATOM 1637 N N . VAL A 1 225 ? 12.883 22.814 32.913 1.00 97.12 245 VAL A N 1
ATOM 1638 C CA . VAL A 1 225 ? 13.105 23.373 31.584 1.00 93.47 245 VAL A CA 1
ATOM 1639 C C . VAL A 1 225 ? 12.144 24.536 31.411 1.00 90.94 245 VAL A C 1
ATOM 1640 O O . VAL A 1 225 ? 12.458 25.513 30.736 1.00 91.11 245 VAL A O 1
ATOM 1644 N N . ARG A 1 226 ? 10.971 24.429 32.028 1.00 86.55 246 ARG A N 1
ATOM 1645 C CA . ARG A 1 226 ? 9.992 25.499 31.950 1.00 83.56 246 ARG A CA 1
ATOM 1646 C C . ARG A 1 226 ? 10.613 26.759 32.561 1.00 82.15 246 ARG A C 1
ATOM 1647 O O . ARG A 1 226 ? 10.121 27.875 32.361 1.00 81.57 246 ARG A O 1
ATOM 1655 N N . ALA A 1 227 ? 11.705 26.562 33.301 1.00 80.59 247 ALA A N 1
ATOM 1656 C CA . ALA A 1 227 ? 12.427 27.651 33.958 1.00 78.20 247 ALA A CA 1
ATOM 1657 C C . ALA A 1 227 ? 13.371 28.350 32.990 1.00 75.68 247 ALA A C 1
ATOM 1658 O O . ALA A 1 227 ? 13.348 29.574 32.870 1.00 75.19 247 ALA A O 1
ATOM 1660 N N . GLN A 1 228 ? 14.205 27.575 32.305 1.00 73.46 248 GLN A N 1
ATOM 1661 C CA . GLN A 1 228 ? 15.139 28.146 31.333 1.00 72.51 248 GLN A CA 1
ATOM 1662 C C . GLN A 1 228 ? 14.374 28.958 30.296 1.00 70.09 248 GLN A C 1
ATOM 1663 O O . GLN A 1 228 ? 14.806 30.037 29.894 1.00 71.03 248 GLN A O 1
ATOM 1669 N N . VAL A 1 229 ? 13.236 28.432 29.861 1.00 65.94 249 VAL A N 1
ATOM 1670 C CA . VAL A 1 229 ? 12.425 29.117 28.871 1.00 62.32 249 VAL A CA 1
ATOM 1671 C C . VAL A 1 229 ? 11.899 30.394 29.465 1.00 62.28 249 VAL A C 1
ATOM 1672 O O . VAL A 1 229 ? 11.670 31.378 28.760 1.00 62.09 249 VAL A O 1
ATOM 1676 N N . ALA A 1 230 ? 11.715 30.385 30.776 1.00 62.04 250 ALA A N 1
ATOM 1677 C CA . ALA A 1 230 ? 11.213 31.565 31.447 1.00 62.62 250 ALA A CA 1
ATOM 1678 C C . ALA A 1 230 ? 12.263 32.679 31.435 1.00 63.19 250 ALA A C 1
ATOM 1679 O O . ALA A 1 230 ? 11.932 33.849 31.218 1.00 61.58 250 ALA A O 1
ATOM 1681 N N . THR A 1 231 ? 13.527 32.328 31.658 1.00 64.15 251 THR A N 1
ATOM 1682 C CA . THR A 1 231 ? 14.569 33.354 31.658 1.00 66.79 251 THR A CA 1
ATOM 1683 C C . THR A 1 231 ? 14.755 33.852 30.236 1.00 66.20 251 THR A C 1
ATOM 1684 O O . THR A 1 231 ? 14.836 35.053 29.999 1.00 67.41 251 THR A O 1
ATOM 1688 N N . THR A 1 232 ? 14.819 32.927 29.286 1.00 64.97 252 THR A N 1
ATOM 1689 C CA . THR A 1 232 ? 14.989 33.306 27.891 1.00 64.75 252 THR A CA 1
ATOM 1690 C C . THR A 1 232 ? 13.877 34.239 27.454 1.00 65.36 252 THR A C 1
ATOM 1691 O O . THR A 1 232 ? 14.116 35.183 26.710 1.00 67.09 252 THR A O 1
ATOM 1695 N N . LEU A 1 233 ? 12.660 33.969 27.916 1.00 65.89 253 LEU A N 1
ATOM 1696 C CA . LEU A 1 233 ? 11.524 34.797 27.559 1.00 66.14 253 LEU A CA 1
ATOM 1697 C C . LEU A 1 233 ? 11.754 36.249 27.948 1.00 67.37 253 LEU A C 1
ATOM 1698 O O . LEU A 1 233 ? 11.454 37.151 27.170 1.00 68.65 253 LEU A O 1
ATOM 1703 N N . THR A 1 234 ? 12.295 36.487 29.139 1.00 68.38 254 THR A N 1
ATOM 1704 C CA . THR A 1 234 ? 12.531 37.861 29.567 1.00 69.08 254 THR A CA 1
ATOM 1705 C C . THR A 1 234 ? 13.458 38.584 28.581 1.00 68.50 254 THR A C 1
ATOM 1706 O O . THR A 1 234 ? 13.298 39.784 28.340 1.00 68.60 254 THR A O 1
ATOM 1710 N N . THR A 1 235 ? 14.408 37.857 27.995 1.00 66.60 255 THR A N 1
ATOM 1711 C CA . THR A 1 235 ? 15.310 38.453 27.012 1.00 66.68 255 THR A CA 1
ATOM 1712 C C . THR A 1 235 ? 14.554 38.806 25.729 1.00 67.05 255 THR A C 1
ATOM 1713 O O . THR A 1 235 ? 14.740 39.884 25.171 1.00 67.85 255 THR A O 1
ATOM 1717 N N . VAL A 1 236 ? 13.715 37.896 25.247 1.00 67.17 256 VAL A N 1
ATOM 1718 C CA . VAL A 1 236 ? 12.960 38.173 24.026 1.00 67.80 256 VAL A CA 1
ATOM 1719 C C . VAL A 1 236 ? 11.903 39.261 24.245 1.00 69.12 256 VAL A C 1
ATOM 1720 O O . VAL A 1 236 ? 11.503 39.935 23.294 1.00 69.07 256 VAL A O 1
ATOM 1724 N N . SER A 1 237 ? 11.472 39.454 25.493 1.00 70.62 257 SER A N 1
ATOM 1725 C CA . SER A 1 237 ? 10.465 40.476 25.799 1.00 72.55 257 SER A CA 1
ATOM 1726 C C . SER A 1 237 ? 10.989 41.904 25.695 1.00 73.27 257 SER A C 1
ATOM 1727 O O . SER A 1 237 ? 10.241 42.855 25.885 1.00 73.42 257 SER A O 1
ATOM 1730 N N . GLN A 1 238 ? 12.274 42.054 25.396 1.00 74.08 258 GLN A N 1
ATOM 1731 C CA . GLN A 1 238 ? 12.868 43.376 25.268 1.00 73.61 258 GLN A CA 1
ATOM 1732 C C . GLN A 1 238 ? 12.677 43.920 23.864 1.00 74.06 258 GLN A C 1
ATOM 1733 O O . GLN A 1 238 ? 13.078 45.039 23.570 1.00 75.50 258 GLN A O 1
ATOM 1739 N N . TYR A 1 239 ? 12.060 43.122 23.001 1.00 73.49 259 TYR A N 1
ATOM 1740 C CA . TYR A 1 239 ? 11.800 43.523 21.626 1.00 72.88 259 TYR A CA 1
ATOM 1741 C C . TYR A 1 239 ? 11.202 44.924 21.571 1.00 72.88 259 TYR A C 1
ATOM 1742 O O . TYR A 1 239 ? 11.397 45.646 20.595 1.00 73.46 259 TYR A O 1
ATOM 1751 N N . SER A 1 240 ? 10.471 45.309 22.614 1.00 72.19 260 SER A N 1
ATOM 1752 C CA . SER A 1 240 ? 9.849 46.629 22.652 1.00 72.32 260 SER A CA 1
ATOM 1753 C C . SER A 1 240 ? 10.909 47.741 22.678 1.00 72.31 260 SER A C 1
ATOM 1754 O O . SER A 1 240 ? 10.693 48.831 22.137 1.00 71.97 260 SER A O 1
ATOM 1757 N N . ASP A 1 241 ? 12.053 47.455 23.303 1.00 71.58 261 ASP A N 1
ATOM 1758 C CA . ASP A 1 241 ? 13.162 48.404 23.382 1.00 70.44 261 ASP A CA 1
ATOM 1759 C C . ASP A 1 241 ? 13.862 48.454 22.033 1.00 69.95 261 ASP A C 1
ATOM 1760 O O . ASP A 1 241 ? 14.191 49.528 21.530 1.00 70.35 261 ASP A O 1
ATOM 1765 N N . LEU A 1 242 ? 14.098 47.283 21.455 1.00 69.06 262 LEU A N 1
ATOM 1766 C CA . LEU A 1 242 ? 14.726 47.203 20.149 1.00 69.56 262 LEU A CA 1
ATOM 1767 C C . LEU A 1 242 ? 13.903 48.037 19.165 1.00 70.81 262 LEU A C 1
ATOM 1768 O O . LEU A 1 242 ? 14.394 48.447 18.117 1.00 71.16 262 LEU A O 1
ATOM 1773 N N . LEU A 1 243 ? 12.647 48.290 19.516 1.00 71.99 263 LEU A N 1
ATOM 1774 C CA . LEU A 1 243 ? 11.758 49.091 18.679 1.00 72.87 263 LEU A CA 1
ATOM 1775 C C . LEU A 1 243 ? 12.029 50.563 18.935 1.00 72.18 263 LEU A C 1
ATOM 1776 O O . LEU A 1 243 ? 12.069 51.371 18.006 1.00 72.37 263 LEU A O 1
ATOM 1781 N N . ALA A 1 244 ? 12.208 50.895 20.210 1.00 70.85 264 ALA A N 1
ATOM 1782 C CA . ALA A 1 244 ? 12.487 52.260 20.629 1.00 69.25 264 ALA A CA 1
ATOM 1783 C C . ALA A 1 244 ? 13.800 52.721 20.020 1.00 68.64 264 ALA A C 1
ATOM 1784 O O . ALA A 1 244 ? 13.925 53.874 19.610 1.00 68.77 264 ALA A O 1
ATOM 1786 N N . LEU A 1 245 ? 14.778 51.817 19.977 1.00 67.35 265 LEU A N 1
ATOM 1787 C CA . LEU A 1 245 ? 16.079 52.122 19.399 1.00 66.50 265 LEU A CA 1
ATOM 1788 C C . LEU A 1 245 ? 15.893 52.500 17.941 1.00 68.16 265 LEU A C 1
ATOM 1789 O O . LEU A 1 245 ? 16.370 53.535 17.502 1.00 70.08 265 LEU A O 1
ATOM 1794 N N . TYR A 1 246 ? 15.210 51.657 17.182 1.00 69.76 266 TYR A N 1
ATOM 1795 C CA . TYR A 1 246 ? 14.972 51.961 15.782 1.00 71.90 266 TYR A CA 1
ATOM 1796 C C . TYR A 1 246 ? 14.246 53.295 15.573 1.00 74.80 266 TYR A C 1
ATOM 1797 O O . TYR A 1 246 ? 14.541 54.018 14.618 1.00 76.17 266 TYR A O 1
ATOM 1806 N N . GLN A 1 247 ? 13.302 53.628 16.450 1.00 76.91 267 GLN A N 1
ATOM 1807 C CA . GLN A 1 247 ? 12.581 54.896 16.320 1.00 79.65 267 GLN A CA 1
ATOM 1808 C C . GLN A 1 247 ? 13.519 56.084 16.450 1.00 80.39 267 GLN A C 1
ATOM 1809 O O . GLN A 1 247 ? 13.597 56.921 15.547 1.00 79.81 267 GLN A O 1
ATOM 1815 N N . GLN A 1 248 ? 14.220 56.156 17.579 1.00 81.20 268 GLN A N 1
ATOM 1816 C CA . GLN A 1 248 ? 15.183 57.227 17.832 1.00 81.31 268 GLN A CA 1
ATOM 1817 C C . GLN A 1 248 ? 16.135 57.361 16.652 1.00 81.44 268 GLN A C 1
ATOM 1818 O O . GLN A 1 248 ? 16.474 58.464 16.239 1.00 82.11 268 GLN A O 1
ATOM 1824 N N . ASP A 1 249 ? 16.571 56.225 16.122 1.00 81.59 269 ASP A N 1
ATOM 1825 C CA . ASP A 1 249 ? 17.478 56.202 14.986 1.00 82.61 269 ASP A CA 1
ATOM 1826 C C . ASP A 1 249 ? 16.880 56.977 13.807 1.00 84.08 269 ASP A C 1
ATOM 1827 O O . ASP A 1 249 ? 17.595 57.699 13.106 1.00 84.38 269 ASP A O 1
ATOM 1832 N N . SER A 1 250 ? 15.571 56.851 13.599 1.00 85.47 270 SER A N 1
ATOM 1833 C CA . SER A 1 250 ? 14.927 57.559 12.492 1.00 87.25 270 SER A CA 1
ATOM 1834 C C . SER A 1 250 ? 14.619 59.014 12.851 1.00 87.11 270 SER A C 1
ATOM 1835 O O . SER A 1 250 ? 14.522 59.864 11.968 1.00 87.04 270 SER A O 1
ATOM 1838 N N . GLU A 1 251 ? 14.461 59.293 14.144 1.00 86.76 271 GLU A N 1
ATOM 1839 C CA . GLU A 1 251 ? 14.186 60.652 14.606 1.00 86.80 271 GLU A CA 1
ATOM 1840 C C . GLU A 1 251 ? 15.443 61.483 14.425 1.00 85.13 271 GLU A C 1
ATOM 1841 O O . GLU A 1 251 ? 15.386 62.704 14.341 1.00 85.17 271 GLU A O 1
ATOM 1847 N N . ILE A 1 252 ? 16.581 60.806 14.378 1.00 82.92 272 ILE A N 1
ATOM 1848 C CA . ILE A 1 252 ? 17.849 61.478 14.209 1.00 81.19 272 ILE A CA 1
ATOM 1849 C C . ILE A 1 252 ? 18.237 61.480 12.746 1.00 81.94 272 ILE A C 1
ATOM 1850 O O . ILE A 1 252 ? 18.745 62.474 12.237 1.00 83.15 272 ILE A O 1
ATOM 1855 N N . SER A 1 253 ? 18.004 60.363 12.068 1.00 82.38 273 SER A N 1
ATOM 1856 C CA . SER A 1 253 ? 18.344 60.253 10.654 1.00 82.79 273 SER A CA 1
ATOM 1857 C C . SER A 1 253 ? 17.693 61.344 9.795 1.00 84.32 273 SER A C 1
ATOM 1858 O O . SER A 1 253 ? 18.322 61.875 8.874 1.00 83.87 273 SER A O 1
ATOM 1861 N N . ASN A 1 254 ? 16.438 61.671 10.091 1.00 85.39 274 ASN A N 1
ATOM 1862 C CA . ASN A 1 254 ? 15.728 62.703 9.343 1.00 86.64 274 ASN A CA 1
ATOM 1863 C C . ASN A 1 254 ? 16.348 64.042 9.722 1.00 86.15 274 ASN A C 1
ATOM 1864 O O . ASN A 1 254 ? 16.552 64.913 8.875 1.00 86.96 274 ASN A O 1
ATOM 1869 N N . HIS A 1 255 ? 16.638 64.182 11.014 1.00 84.75 275 HIS A N 1
ATOM 1870 C CA . HIS A 1 255 ? 17.245 65.379 11.588 1.00 82.80 275 HIS A CA 1
ATOM 1871 C C . HIS A 1 255 ? 18.538 65.663 10.840 1.00 81.97 275 HIS A C 1
ATOM 1872 O O . HIS A 1 255 ? 18.710 66.730 10.249 1.00 81.26 275 HIS A O 1
ATOM 1879 N N . LEU A 1 256 ? 19.441 64.687 10.880 1.00 80.75 276 LEU A N 1
ATOM 1880 C CA . LEU A 1 256 ? 20.725 64.784 10.206 1.00 81.16 276 LEU A CA 1
ATOM 1881 C C . LEU A 1 256 ? 20.553 65.113 8.728 1.00 83.27 276 LEU A C 1
ATOM 1882 O O . LEU A 1 256 ? 21.413 65.758 8.129 1.00 84.46 276 LEU A O 1
ATOM 1887 N N . GLN A 1 257 ? 19.450 64.656 8.141 1.00 85.47 277 GLN A N 1
ATOM 1888 C CA . GLN A 1 257 ? 19.163 64.908 6.731 1.00 87.71 277 GLN A CA 1
ATOM 1889 C C . GLN A 1 257 ? 18.860 66.395 6.516 1.00 87.43 277 GLN A C 1
ATOM 1890 O O . GLN A 1 257 ? 19.354 67.008 5.573 1.00 86.89 277 GLN A O 1
ATOM 1896 N N . THR A 1 258 ? 18.042 66.964 7.395 1.00 87.27 278 THR A N 1
ATOM 1897 C CA . THR A 1 258 ? 17.690 68.376 7.324 1.00 86.24 278 THR A CA 1
ATOM 1898 C C . THR A 1 258 ? 18.970 69.214 7.308 1.00 85.47 278 THR A C 1
ATOM 1899 O O . THR A 1 258 ? 19.183 70.028 6.407 1.00 85.51 278 THR A O 1
ATOM 1903 N N . LEU A 1 259 ? 19.823 69.000 8.307 1.00 83.55 279 LEU A N 1
ATOM 1904 C CA . LEU A 1 259 ? 21.077 69.734 8.423 1.00 81.78 279 LEU A CA 1
ATOM 1905 C C . LEU A 1 259 ? 21.991 69.558 7.208 1.00 81.72 279 LEU A C 1
ATOM 1906 O O . LEU A 1 259 ? 22.704 70.488 6.835 1.00 81.27 279 LEU A O 1
ATOM 1911 N N . ALA A 1 260 ? 21.966 68.374 6.593 1.00 81.19 280 ALA A N 1
ATOM 1912 C CA . ALA A 1 260 ? 22.796 68.083 5.417 1.00 80.87 280 ALA A CA 1
ATOM 1913 C C . ALA A 1 260 ? 22.452 68.959 4.207 1.00 81.47 280 ALA A C 1
ATOM 1914 O O . ALA A 1 260 ? 23.287 69.157 3.318 1.00 81.39 280 ALA A O 1
ATOM 1916 N N . GLN A 1 261 ? 21.223 69.474 4.180 1.00 82.22 281 GLN A N 1
ATOM 1917 C CA . GLN A 1 261 ? 20.760 70.340 3.099 1.00 82.20 281 GLN A CA 1
ATOM 1918 C C . GLN A 1 261 ? 21.115 71.791 3.428 1.00 81.69 281 GLN A C 1
ATOM 1919 O O . GLN A 1 261 ? 21.413 72.582 2.535 1.00 82.45 281 GLN A O 1
ATOM 1925 N N . ASN A 1 262 ? 21.091 72.143 4.710 1.00 80.89 282 ASN A N 1
ATOM 1926 C CA . ASN A 1 262 ? 21.450 73.498 5.112 1.00 79.99 282 ASN A CA 1
ATOM 1927 C C . ASN A 1 262 ? 22.926 73.694 4.805 1.00 77.71 282 ASN A C 1
ATOM 1928 O O . ASN A 1 262 ? 23.364 74.793 4.492 1.00 78.05 282 ASN A O 1
ATOM 1933 N N . ASN A 1 263 ? 23.697 72.619 4.903 1.00 75.38 283 ASN A N 1
ATOM 1934 C CA . ASN A 1 263 ? 25.124 72.697 4.640 1.00 73.83 283 ASN A CA 1
ATOM 1935 C C . ASN A 1 263 ? 25.412 73.183 3.232 1.00 73.56 283 ASN A C 1
ATOM 1936 O O . ASN A 1 263 ? 26.331 73.980 3.018 1.00 74.51 283 ASN A O 1
ATOM 1941 N N . ILE A 1 264 ? 24.620 72.709 2.274 1.00 71.44 284 ILE A N 1
ATOM 1942 C CA . ILE A 1 264 ? 24.800 73.088 0.882 1.00 69.20 284 ILE A CA 1
ATOM 1943 C C . ILE A 1 264 ? 25.001 74.590 0.769 1.00 67.24 284 ILE A C 1
ATOM 1944 O O . ILE A 1 264 ? 26.055 75.063 0.347 1.00 66.46 284 ILE A O 1
ATOM 1949 N N . ALA A 1 265 ? 23.987 75.344 1.158 1.00 65.75 285 ALA A N 1
ATOM 1950 C CA . ALA A 1 265 ? 24.074 76.789 1.078 1.00 64.65 285 ALA A CA 1
ATOM 1951 C C . ALA A 1 265 ? 25.234 77.343 1.905 1.00 64.33 285 ALA A C 1
ATOM 1952 O O . ALA A 1 265 ? 25.912 78.275 1.479 1.00 63.05 285 ALA A O 1
ATOM 1954 N N . GLN A 1 266 ? 25.455 76.776 3.088 1.00 65.41 286 GLN A N 1
ATOM 1955 C CA . GLN A 1 266 ? 26.528 77.240 3.953 1.00 67.51 286 GLN A CA 1
ATOM 1956 C C . GLN A 1 266 ? 27.859 76.993 3.285 1.00 68.08 286 GLN A C 1
ATOM 1957 O O . GLN A 1 266 ? 28.676 77.897 3.150 1.00 68.26 286 GLN A O 1
ATOM 1963 N N . PHE A 1 267 ? 28.076 75.749 2.881 1.00 69.27 287 PHE A N 1
ATOM 1964 C CA . PHE A 1 267 ? 29.308 75.372 2.219 1.00 71.62 287 PHE A CA 1
ATOM 1965 C C . PHE A 1 267 ? 29.529 76.129 0.917 1.00 71.68 287 PHE A C 1
ATOM 1966 O O . PHE A 1 267 ? 30.663 76.417 0.549 1.00 73.64 287 PHE A O 1
ATOM 1974 N N . ALA A 1 268 ? 28.445 76.458 0.227 1.00 70.67 288 ALA A N 1
ATOM 1975 C CA . ALA A 1 268 ? 28.529 77.205 -1.016 1.00 69.85 288 ALA A CA 1
ATOM 1976 C C . ALA A 1 268 ? 29.055 78.608 -0.727 1.00 70.00 288 ALA A C 1
ATOM 1977 O O . ALA A 1 268 ? 29.907 79.120 -1.448 1.00 70.27 288 ALA A O 1
ATOM 1979 N N . GLN A 1 269 ? 28.530 79.220 0.332 1.00 69.89 289 GLN A N 1
ATOM 1980 C CA . GLN A 1 269 ? 28.912 80.563 0.745 1.00 69.19 289 GLN A CA 1
ATOM 1981 C C . GLN A 1 269 ? 30.351 80.602 1.215 1.00 68.67 289 GLN A C 1
ATOM 1982 O O . GLN A 1 269 ? 31.102 81.513 0.876 1.00 69.00 289 GLN A O 1
ATOM 1988 N N . PHE A 1 270 ? 30.726 79.605 2.004 1.00 68.26 290 PHE A N 1
ATOM 1989 C CA . PHE A 1 270 ? 32.074 79.517 2.547 1.00 66.76 290 PHE A CA 1
ATOM 1990 C C . PHE A 1 270 ? 33.159 79.397 1.479 1.00 67.73 290 PHE A C 1
ATOM 1991 O O . PHE A 1 270 ? 34.054 80.242 1.401 1.00 67.65 290 PHE A O 1
ATOM 1999 N N . SER A 1 271 ? 33.089 78.331 0.683 1.00 67.84 291 SER A N 1
ATOM 2000 C CA . SER A 1 271 ? 34.071 78.093 -0.357 1.00 68.86 291 SER A CA 1
ATOM 2001 C C . SER A 1 271 ? 34.129 79.306 -1.279 1.00 70.19 291 SER A C 1
ATOM 2002 O O . SER A 1 271 ? 35.202 79.790 -1.625 1.00 71.20 291 SER A O 1
ATOM 2005 N N . SER A 1 272 ? 32.960 79.792 -1.670 1.00 70.93 292 SER A N 1
ATOM 2006 C CA . SER A 1 272 ? 32.859 80.943 -2.551 1.00 71.61 292 SER A CA 1
ATOM 2007 C C . SER A 1 272 ? 33.576 82.165 -1.997 1.00 71.45 292 SER A C 1
ATOM 2008 O O . SER A 1 272 ? 34.081 82.990 -2.754 1.00 70.79 292 SER A O 1
ATOM 2011 N N . GLU A 1 273 ? 33.613 82.280 -0.675 1.00 72.72 293 GLU A N 1
ATOM 2012 C CA . GLU A 1 273 ? 34.286 83.400 -0.026 1.00 75.16 293 GLU A CA 1
ATOM 2013 C C . GLU A 1 273 ? 35.784 83.160 0.082 1.00 75.44 293 GLU A C 1
ATOM 2014 O O . GLU A 1 273 ? 36.562 84.099 0.227 1.00 75.19 293 GLU A O 1
ATOM 2020 N N . VAL A 1 274 ? 36.184 81.898 0.035 1.00 75.53 294 VAL A N 1
ATOM 2021 C CA . VAL A 1 274 ? 37.596 81.572 0.100 1.00 76.92 294 VAL A CA 1
ATOM 2022 C C . VAL A 1 274 ? 38.155 81.952 -1.257 1.00 78.03 294 VAL A C 1
ATOM 2023 O O . VAL A 1 274 ? 39.179 82.628 -1.350 1.00 77.94 294 VAL A O 1
ATOM 2027 N N . SER A 1 275 ? 37.459 81.521 -2.308 1.00 79.55 295 SER A N 1
ATOM 2028 C CA . SER A 1 275 ? 37.854 81.828 -3.680 1.00 80.50 295 SER A CA 1
ATOM 2029 C C . SER A 1 275 ? 38.062 83.330 -3.808 1.00 81.30 295 SER A C 1
ATOM 2030 O O . SER A 1 275 ? 39.094 83.783 -4.298 1.00 81.71 295 SER A O 1
ATOM 2033 N N . GLN A 1 276 ? 37.075 84.094 -3.351 1.00 81.39 296 GLN A N 1
ATOM 2034 C CA . GLN A 1 276 ? 37.135 85.541 -3.417 1.00 81.87 296 GLN A CA 1
ATOM 2035 C C . GLN A 1 276 ? 38.352 86.106 -2.714 1.00 82.95 296 GLN A C 1
ATOM 2036 O O . GLN A 1 276 ? 38.968 87.048 -3.208 1.00 83.95 296 GLN A O 1
ATOM 2042 N N . LEU A 1 277 ? 38.697 85.542 -1.558 1.00 83.48 297 LEU A N 1
ATOM 2043 C CA . LEU A 1 277 ? 39.849 86.023 -0.808 1.00 83.17 297 LEU A CA 1
ATOM 2044 C C . LEU A 1 277 ? 41.130 85.566 -1.479 1.00 83.61 297 LEU A C 1
ATOM 2045 O O . LEU A 1 277 ? 42.070 86.345 -1.619 1.00 83.70 297 LEU A O 1
ATOM 2050 N N . VAL A 1 278 ? 41.172 84.301 -1.886 1.00 84.04 298 VAL A N 1
ATOM 2051 C CA . VAL A 1 278 ? 42.346 83.769 -2.568 1.00 84.80 298 VAL A CA 1
ATOM 2052 C C . VAL A 1 278 ? 42.666 84.681 -3.751 1.00 85.98 298 VAL A C 1
ATOM 2053 O O . VAL A 1 278 ? 43.832 84.997 -4.000 1.00 86.26 298 VAL A O 1
ATOM 2057 N N . ASP A 1 279 ? 41.627 85.103 -4.473 1.00 86.67 299 ASP A N 1
ATOM 2058 C CA . ASP A 1 279 ? 41.800 86.003 -5.615 1.00 87.53 299 ASP A CA 1
ATOM 2059 C C . ASP A 1 279 ? 42.439 87.304 -5.155 1.00 87.60 299 ASP A C 1
ATOM 2060 O O . ASP A 1 279 ? 43.522 87.664 -5.607 1.00 88.39 299 ASP A O 1
ATOM 2065 N N . THR A 1 280 ? 41.761 88.008 -4.257 1.00 87.72 300 THR A N 1
ATOM 2066 C CA . THR A 1 280 ? 42.265 89.262 -3.725 1.00 88.15 300 THR A CA 1
ATOM 2067 C C . THR A 1 280 ? 43.741 89.129 -3.360 1.00 90.63 300 THR A C 1
ATOM 2068 O O . THR A 1 280 ? 44.432 90.130 -3.202 1.00 91.46 300 THR A O 1
ATOM 2072 N N . ILE A 1 281 ? 44.214 87.889 -3.227 1.00 93.26 301 ILE A N 1
ATOM 2073 C CA . ILE A 1 281 ? 45.604 87.600 -2.871 1.00 95.68 301 ILE A CA 1
ATOM 2074 C C . ILE A 1 281 ? 46.485 87.364 -4.098 1.00 97.61 301 ILE A C 1
ATOM 2075 O O . ILE A 1 281 ? 47.660 87.724 -4.108 1.00 97.81 301 ILE A O 1
ATOM 2080 N N . GLU A 1 282 ? 45.916 86.753 -5.131 1.00 100.24 302 GLU A N 1
ATOM 2081 C CA . GLU A 1 282 ? 46.651 86.480 -6.361 1.00 102.50 302 GLU A CA 1
ATOM 2082 C C . GLU A 1 282 ? 46.575 87.658 -7.323 1.00 104.36 302 GLU A C 1
ATOM 2083 O O . GLU A 1 282 ? 47.194 87.649 -8.385 1.00 103.92 302 GLU A O 1
ATOM 2089 N N . LEU A 1 283 ? 45.804 88.668 -6.939 1.00 107.49 303 LEU A N 1
ATOM 2090 C CA . LEU A 1 283 ? 45.627 89.867 -7.747 1.00 110.38 303 LEU A CA 1
ATOM 2091 C C . LEU A 1 283 ? 46.396 91.022 -7.123 1.00 111.85 303 LEU A C 1
ATOM 2092 O O . LEU A 1 283 ? 46.966 91.852 -7.825 1.00 112.39 303 LEU A O 1
ATOM 2097 N N . ARG A 1 284 ? 46.401 91.074 -5.798 1.00 113.55 304 ARG A N 1
ATOM 2098 C CA . ARG A 1 284 ? 47.114 92.119 -5.084 1.00 115.72 304 ARG A CA 1
ATOM 2099 C C . ARG A 1 284 ? 48.584 91.741 -5.051 1.00 117.31 304 ARG A C 1
ATOM 2100 O O . ARG A 1 284 ? 49.448 92.554 -4.729 1.00 117.39 304 ARG A O 1
ATOM 2108 N N . ASN A 1 285 ? 48.860 90.493 -5.400 1.00 119.36 305 ASN A N 1
ATOM 2109 C CA . ASN A 1 285 ? 50.221 89.989 -5.402 1.00 121.60 305 ASN A CA 1
ATOM 2110 C C . ASN A 1 285 ? 51.045 90.527 -6.564 1.00 122.97 305 ASN A C 1
ATOM 2111 O O . ASN A 1 285 ? 52.262 90.351 -6.599 1.00 123.63 305 ASN A O 1
ATOM 2116 N N . GLN A 1 286 ? 50.390 91.197 -7.508 1.00 123.97 306 GLN A N 1
ATOM 2117 C CA . GLN A 1 286 ? 51.092 91.739 -8.669 1.00 124.06 306 GLN A CA 1
ATOM 2118 C C . GLN A 1 286 ? 51.008 93.260 -8.801 1.00 123.90 306 GLN A C 1
ATOM 2119 O O . GLN A 1 286 ? 51.305 93.759 -9.909 1.00 124.51 306 GLN A O 1
#

Secondary structure (DSSP, 8-state):
--HHHHHHHHHHHHHHHHHHHHHHH-SSHHHHHHHHHHHHHHHHHHHHHHHHHHTTT---HHHHHHHHHHHHHHHHHHHHHHHHHHHHHHHHHHHHHHHHHHHHHHHHHHHHHHHHHHHHHHHHHHHTT-TTT--HHHHHHHHHHHHHHHHHHHHHHHHHHHHHHHHHHHHHT--SHHHHHTHHHHHHHHHHHHHHHHHHHTT-SSHHHHHHHHHHHHHHTTHHHHHHHHHHHHHHHHHHHHHHHHHHHHHHHHHHHHHHHHHHHHHTT-

B-factor: mean 73.28, std 19.0, range [39.23, 126.95]

Solvent-accessible surface area: 15459 Å² total; per-residue (Å²): 134,40,62,71,41,5,132,71,0,52,84,5,8,60,121,1,50,102,0,2,109,29,6,39,56,8,121,70,76,165,47,81,82,43,20,22,158,74,11,83,40,19,14,117,110,0,82,56,24,3,90,27,0,90,132,86,82,15,93,0,82,47,8,54,117,17,13,114,76,3,37,127,23,3,140,73,1,7,90,24,2,11,97,39,14,88,18,96,95,81,10,90,118,23,26,102,70,0,34,59,9,0,48,63,0,6,138,39,1,66,31,25,2,76,99,7,72,102,48,7,42,67,22,90,56,21,30,166,93,16,124,136,200,64,137,111,116,66,28,56,73,52,37,74,161,90,14,82,81,24,85,100,24,20,91,48,2,46,76,2,60,66,7,0,62,137,0,24,95,24,5,92,83,18,34,30,97,54,10,98,156,65,34,94,80,32,72,150,92,1,26,86,12,4,125,70,0,64,132,42,16,108,96,9,115,75,80,45,30,91,49,88,0,38,89,10,2,91,39,0,41,76,18,57,70,0,11,41,24,28,85,75,2,22,106,24,25,82,73,13,112,72,20,51,111,73,12,121,69,34,40,57,96,1,46,60,22,8,64,118,10,20,81,47,1,85,130,147,73,188

Nearest PDB structures (foldseek):
  3i9w-assembly1_A  TM=1.004E+00  e=8.323E-32  Escherichia coli K-12
  3o1h-assembly1_A  TM=7.670E-01  e=1.894E-10  Vibrio parahaemolyticus
  3i9y-assembly1_A  TM=7.899E-01  e=6.611E-07  Vibrio parahaemolyticus
  8c5v-assembly1_I  TM=3.567E-01  e=8.928E-01  Escherichia coli
  6grj-assembly1_E  TM=2.108E-01  e=8.146E-01  Aeromonas hydrophila

InterPro domains:
  IPR001789 Signal transduction response regulator, receiver domain [PF00072] (685-792)
  IPR001789 Signal transduction response regulator, receiver domain [PS50110] (683-798)
  IPR001789 Signal transduction response regulator, receiver domain [SM00448] (682-794)
  IPR003594 Histidine kinase/HSP90-like ATPase domain [PF02518] (557-663)
  IPR003594 Histidine kinase/HSP90-like ATPase domain [SM00387] (557-664)
  IPR003660 HAMP domain [PF00672] (352-403)
  IPR003660 HAMP domain [PS50885] (354-407)
  IPR003660 HAMP domain [SM00304] (354-407)
  IPR003661 Signal transduction histidine kinase, dimerisation/phosphoacceptor domain [PF00512] (443-508)
  IPR003661 Signal transduction histidine kinase, dimerisation/phosphoacceptor domain [SM00388] (443-508)
  IPR003661 Signal transduction histidine kinase, dimerisation/phosphoacceptor domain [cd00082] (441-503)
  IPR004358 Signal transduction histidine kinase-related protein, C-terminal [PR00344] (593-607)
  IPR004358 Signal transduction histidine kinase-related protein, C-terminal [PR00344] (611-621)
  IPR004358 Signal transduction histidine kinase-related protein, C-terminal [PR00344] (624-642)
  IPR004358 Signal transduction histidine kinase-related protein, C-terminal [PR00344] (648-661)
  IPR005467 Histidine kinase domain [PS50109] (450-664)
  IPR008207 Signal transduction histidine kinase, phosphotransfer (Hpt) domain [PF01627] (827-905)
  IPR008207 Signal transduction histidine kinase, phosphotransfer (Hpt) domain [PS50894] (821-905)
  IPR008207 Signal transduction histidine kinase, phosphotransfer (Hpt) domain [SM00073] (818-914)
  IPR008207 Signal transduction histidine kinase, phosphotransfer (Hpt) domain [cd00088] (825-907)